Protein AF-J2N552-F1 (afdb_monomer_lite)

Radius of gyration: 18.66 Å; chains: 1; bounding box: 50×61×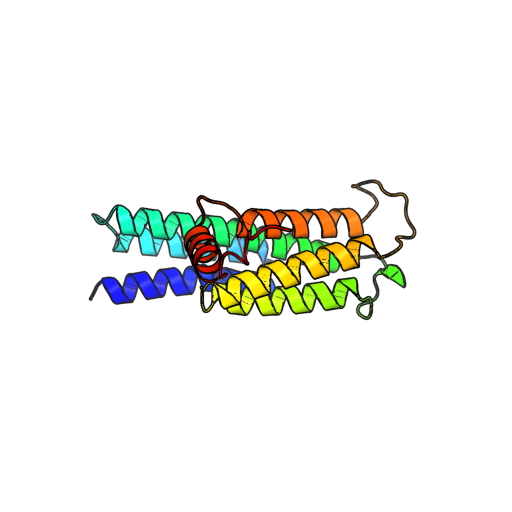50 Å

Sequence (186 aa):
TSRWLWRRLEQDLRGQVVYAISGKLKGLASSFESRTRDLLHQAYGLAAGQPQVQRDLLHWMFVVLEVGHAIIELRKEQAILPVHPAYAESQPWRQSIRAMGRSLVRLFLQPGPSNLQRALVAVDHAISRVQATDEPFAPHFDTSALRRVKSYLHFIRTSLLDPQSPLAGYIKASAITKPKGLEHAS

pLDDT: mean 90.87, std 12.4, range [39.75, 98.81]

Foldseek 3Di:
DLVVVLVVLLLVLLCLLVCLQPPDLVCSLVVSVVSNVVSLVVSPVSCVPPVVSNLQSVLSSVLSNQLSVLSSQLVVLLVPDDPDPLSDCPQPLNVLVVQLSVLSNVCSNPPALVSLVSNLVSLVSSLVSLVPGDDPDDPDPVTDSSNSNNVSSVSNNCSSCPCSHPNVVRVVVVVVPPPPPDPDDD

Structure (mmCIF, N/CA/C/O backbone):
data_AF-J2N552-F1
#
_entry.id   AF-J2N552-F1
#
loop_
_atom_site.group_PDB
_atom_site.id
_atom_site.type_symbol
_atom_site.label_atom_id
_atom_site.label_alt_id
_atom_site.label_comp_id
_atom_site.label_asym_id
_atom_site.label_entity_id
_atom_site.label_seq_id
_atom_site.pdbx_PDB_ins_code
_atom_site.Cartn_x
_atom_site.Cartn_y
_atom_site.Cartn_z
_atom_site.occupancy
_atom_site.B_iso_or_equiv
_atom_site.auth_seq_id
_atom_site.auth_comp_id
_atom_site.auth_asym_id
_atom_site.auth_atom_id
_atom_site.pdbx_PDB_model_num
ATOM 1 N N . THR A 1 1 ? -25.749 7.504 19.231 1.00 61.28 1 THR A N 1
ATOM 2 C CA . THR A 1 1 ? -25.309 8.347 18.095 1.00 61.28 1 THR A CA 1
ATOM 3 C C . THR A 1 1 ? -23.808 8.249 17.821 1.00 61.28 1 THR A C 1
ATOM 5 O O . THR A 1 1 ? -23.444 8.097 16.663 1.00 61.28 1 THR A O 1
ATOM 8 N N . SER A 1 2 ? -22.932 8.212 18.833 1.00 75.69 2 SER A N 1
ATOM 9 C CA . SER A 1 2 ? -21.460 8.188 18.670 1.00 75.69 2 SER A CA 1
ATOM 10 C C . SER A 1 2 ? -20.864 7.001 17.880 1.00 75.69 2 SER A C 1
ATOM 12 O O . SER A 1 2 ? -19.932 7.187 17.104 1.00 75.69 2 SER A O 1
ATOM 14 N N . ARG A 1 3 ? -21.438 5.791 17.989 1.00 80.00 3 ARG A N 1
ATOM 15 C CA . ARG A 1 3 ? -20.944 4.581 17.291 1.00 80.00 3 ARG A CA 1
ATOM 16 C C . ARG A 1 3 ? -20.906 4.685 15.764 1.00 80.00 3 ARG A C 1
ATOM 18 O O . ARG A 1 3 ? -20.004 4.131 15.144 1.00 80.00 3 ARG A O 1
ATOM 25 N N . TRP A 1 4 ? -21.877 5.363 15.155 1.00 86.81 4 TRP A N 1
ATOM 26 C CA . TRP A 1 4 ? -21.896 5.567 13.702 1.00 86.81 4 TRP A CA 1
ATOM 27 C C . TRP A 1 4 ? -20.789 6.533 13.263 1.00 86.81 4 TRP A C 1
ATOM 29 O O . TRP A 1 4 ? -20.096 6.269 12.285 1.00 86.81 4 TRP A O 1
ATOM 39 N N . LEU A 1 5 ? -20.574 7.599 14.037 1.00 87.06 5 LEU A N 1
ATOM 40 C CA . LEU A 1 5 ? -19.564 8.613 13.752 1.00 87.06 5 LEU A CA 1
ATOM 41 C C . LEU A 1 5 ? -18.143 8.038 13.821 1.00 87.06 5 LEU A C 1
ATOM 43 O O . LEU A 1 5 ? -17.340 8.286 12.929 1.00 87.06 5 LEU A O 1
ATOM 47 N N . TRP A 1 6 ? -17.849 7.198 14.818 1.00 85.06 6 TRP A N 1
ATOM 48 C CA . TRP A 1 6 ? -16.544 6.534 14.922 1.00 85.06 6 TRP A CA 1
ATOM 49 C C . TRP A 1 6 ? -16.271 5.603 13.740 1.00 85.06 6 TRP A C 1
ATOM 51 O O . TRP A 1 6 ? -15.193 5.649 13.154 1.00 85.06 6 TRP A O 1
ATOM 61 N N . ARG A 1 7 ? -17.273 4.810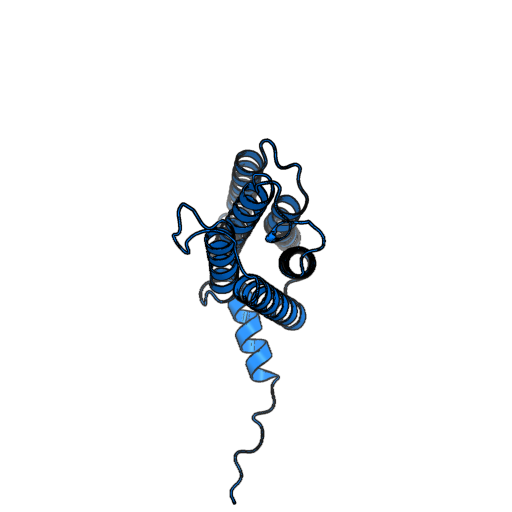 13.335 1.00 87.00 7 ARG A N 1
ATOM 62 C CA . ARG A 1 7 ? -17.171 3.953 12.142 1.00 87.00 7 ARG A CA 1
ATOM 63 C C . ARG A 1 7 ? -16.938 4.771 10.879 1.00 87.00 7 ARG A C 1
ATOM 65 O O . ARG A 1 7 ? -16.201 4.333 10.001 1.00 87.00 7 ARG A O 1
ATOM 72 N N . ARG A 1 8 ? -17.555 5.951 10.787 1.00 90.62 8 ARG A N 1
ATOM 73 C CA . ARG A 1 8 ? -17.353 6.849 9.655 1.00 90.62 8 ARG A CA 1
ATOM 74 C C . ARG A 1 8 ? -15.924 7.390 9.609 1.00 90.62 8 ARG A C 1
ATOM 76 O O . ARG A 1 8 ? -15.309 7.326 8.554 1.00 90.62 8 ARG A O 1
ATOM 83 N N . LEU A 1 9 ? -15.379 7.838 10.738 1.00 90.38 9 LEU A N 1
ATOM 84 C CA . LEU A 1 9 ? -14.002 8.341 10.812 1.00 90.38 9 LEU A CA 1
ATOM 85 C C . LEU A 1 9 ? -12.968 7.252 10.535 1.00 90.38 9 LEU A C 1
ATOM 87 O O . LEU A 1 9 ? -12.013 7.486 9.804 1.00 90.38 9 LEU A O 1
ATOM 91 N N . GLU A 1 10 ? -13.187 6.043 11.050 1.00 92.56 10 GLU A N 1
ATOM 92 C CA . GLU A 1 10 ? -12.365 4.882 10.705 1.00 92.56 10 GLU A CA 1
ATOM 93 C C . GLU A 1 10 ? -12.412 4.594 9.194 1.00 92.56 10 GLU A C 1
ATOM 95 O O . GLU A 1 10 ? -11.381 4.367 8.561 1.00 92.56 10 GLU A O 1
ATOM 100 N N . GLN A 1 11 ? -13.601 4.642 8.585 1.00 95.00 11 GLN A N 1
ATOM 101 C CA . GLN A 1 11 ? -13.757 4.472 7.142 1.00 95.00 11 GLN A CA 1
ATOM 102 C C . GLN A 1 11 ? -13.034 5.572 6.351 1.00 95.00 11 GLN A C 1
ATOM 104 O O . GLN A 1 11 ? -12.379 5.264 5.354 1.00 95.00 11 GLN A O 1
ATOM 109 N N . ASP A 1 12 ? -13.123 6.829 6.784 1.00 95.75 12 ASP A N 1
ATOM 110 C CA . ASP A 1 12 ? -12.463 7.966 6.133 1.00 95.75 12 ASP A CA 1
ATOM 111 C C . ASP A 1 12 ? -10.930 7.888 6.275 1.00 95.75 12 ASP A C 1
ATOM 113 O O . ASP A 1 12 ? -10.198 8.212 5.332 1.00 95.75 12 ASP A O 1
ATOM 117 N N . LEU A 1 13 ? -10.442 7.371 7.409 1.00 95.62 13 LEU A N 1
ATOM 118 C CA . LEU A 1 13 ? -9.031 7.069 7.656 1.00 95.62 13 LEU A CA 1
ATOM 119 C C . LEU A 1 13 ? -8.531 5.977 6.707 1.00 95.62 13 LEU A C 1
ATOM 121 O O . LEU A 1 13 ? -7.564 6.185 5.977 1.00 95.62 13 LEU A O 1
ATOM 125 N N . ARG A 1 14 ? -9.238 4.845 6.617 1.00 97.31 14 ARG A N 1
ATOM 126 C CA . ARG A 1 14 ? -8.910 3.786 5.646 1.00 97.31 14 ARG A CA 1
ATOM 127 C C . ARG A 1 14 ? -8.990 4.277 4.198 1.00 97.31 14 ARG A C 1
ATOM 129 O O . ARG A 1 14 ? -8.189 3.869 3.356 1.00 97.31 14 ARG A O 1
ATOM 136 N N . GLY A 1 15 ? -9.913 5.195 3.913 1.00 97.94 15 GLY A N 1
ATOM 137 C CA . GLY A 1 15 ? -10.044 5.871 2.624 1.00 97.94 15 GLY A CA 1
ATOM 138 C C . GLY A 1 15 ? -8.782 6.622 2.183 1.00 97.94 15 GLY A C 1
ATOM 139 O O . GLY A 1 15 ? -8.571 6.783 0.979 1.00 97.94 15 GLY A O 1
ATOM 140 N N . GLN A 1 16 ? -7.890 7.007 3.104 1.00 98.38 16 GLN A N 1
ATOM 141 C CA . GLN A 1 16 ? -6.625 7.657 2.743 1.00 98.38 16 GLN A CA 1
ATOM 142 C C . GLN A 1 16 ? -5.689 6.736 1.946 1.00 98.38 16 GLN A C 1
ATOM 144 O O . GLN A 1 16 ? -4.938 7.226 1.105 1.00 98.38 16 GLN A O 1
ATOM 149 N N . VAL A 1 17 ? -5.776 5.409 2.097 1.00 98.56 17 VAL A N 1
ATOM 150 C CA . VAL A 1 17 ? -5.009 4.478 1.245 1.00 98.56 17 VAL A CA 1
ATOM 151 C C . VAL A 1 17 ? -5.489 4.538 -0.205 1.00 98.56 17 VAL A C 1
ATOM 153 O O . VAL A 1 17 ? -4.683 4.492 -1.132 1.00 98.56 17 VAL A O 1
ATOM 156 N N . VAL A 1 18 ? -6.793 4.721 -0.430 1.00 98.25 18 VAL A N 1
ATOM 157 C CA . VAL A 1 18 ? -7.329 4.941 -1.783 1.00 98.25 18 VAL A CA 1
ATOM 158 C C . VAL A 1 18 ? -6.757 6.232 -2.366 1.00 98.25 18 VAL A C 1
ATOM 160 O O . VAL A 1 18 ? -6.295 6.236 -3.506 1.00 98.25 18 VAL A O 1
ATOM 163 N N . TYR A 1 19 ? -6.695 7.298 -1.563 1.00 98.38 19 TYR A N 1
ATOM 164 C CA . TYR A 1 19 ? -6.068 8.558 -1.963 1.00 98.38 19 TYR A CA 1
ATOM 165 C C . TYR A 1 19 ? -4.573 8.397 -2.292 1.00 98.38 19 TYR A C 1
ATOM 167 O O . TYR A 1 19 ? -4.126 8.898 -3.325 1.00 98.38 19 TYR A O 1
ATOM 175 N N . ALA A 1 20 ? -3.814 7.636 -1.500 1.00 98.56 20 ALA A N 1
ATOM 176 C CA . ALA A 1 20 ? -2.413 7.314 -1.785 1.00 98.56 20 ALA A CA 1
ATOM 177 C C . ALA A 1 20 ? -2.238 6.558 -3.119 1.00 98.56 20 ALA A C 1
ATOM 179 O O . ALA A 1 20 ? -1.269 6.789 -3.847 1.00 98.56 20 ALA A O 1
ATOM 180 N N . ILE A 1 21 ? -3.194 5.699 -3.487 1.00 98.44 21 ILE A N 1
ATOM 181 C CA . ILE A 1 21 ? -3.167 4.911 -4.730 1.00 98.44 21 ILE A CA 1
ATOM 182 C C . ILE A 1 21 ? -3.542 5.752 -5.957 1.00 98.44 21 ILE A C 1
ATOM 184 O O . ILE A 1 21 ? -2.883 5.636 -6.992 1.00 98.44 21 ILE A O 1
ATOM 188 N N . SER A 1 22 ? -4.584 6.585 -5.874 1.00 96.94 22 SER A N 1
ATOM 189 C CA . SER A 1 22 ? -5.181 7.245 -7.048 1.00 96.94 22 SER A CA 1
ATOM 190 C C . SER A 1 22 ? -4.948 8.755 -7.134 1.00 96.94 22 SER A C 1
ATOM 192 O O . SER A 1 22 ? -5.199 9.351 -8.181 1.00 96.94 22 SER A O 1
ATOM 194 N N . GLY A 1 23 ? -4.487 9.401 -6.061 1.00 96.75 23 GLY A N 1
ATOM 195 C CA . GLY A 1 23 ? -4.277 10.848 -6.010 1.00 96.75 23 GLY A CA 1
ATOM 196 C C . GLY A 1 23 ? -3.190 11.330 -6.975 1.00 96.75 23 GLY A C 1
ATOM 197 O O . GLY A 1 23 ? -2.285 10.575 -7.339 1.00 96.75 23 GLY A O 1
ATOM 198 N N . LYS A 1 24 ? -3.253 12.604 -7.384 1.00 96.88 24 LYS A N 1
ATOM 199 C CA . LYS A 1 24 ? -2.199 13.243 -8.193 1.00 96.88 24 LYS A CA 1
ATOM 200 C C . LYS A 1 24 ? -0.878 13.227 -7.421 1.00 96.88 24 LYS A C 1
ATOM 202 O O . LYS A 1 24 ? -0.875 13.571 -6.250 1.00 96.88 24 LYS A O 1
ATOM 207 N N . LEU A 1 25 ? 0.227 12.861 -8.077 1.00 96.81 25 LEU A N 1
ATOM 208 C CA . LEU A 1 25 ? 1.513 12.628 -7.403 1.00 96.81 25 LEU A CA 1
ATOM 209 C C . LEU A 1 25 ? 2.144 13.908 -6.819 1.00 96.81 25 LEU A C 1
ATOM 211 O O . LEU A 1 25 ? 2.744 13.872 -5.746 1.00 96.81 25 LEU A O 1
ATOM 215 N N . LYS A 1 26 ? 1.985 15.054 -7.498 1.00 96.75 26 LYS A N 1
ATOM 216 C CA . LYS A 1 26 ? 2.495 16.350 -7.024 1.00 96.75 26 LYS A CA 1
ATOM 217 C C . LYS A 1 26 ? 1.807 16.740 -5.712 1.00 96.75 26 LYS A C 1
ATOM 219 O O . LYS A 1 26 ? 0.595 16.924 -5.690 1.00 96.75 26 LYS A O 1
ATOM 224 N N . GLY A 1 27 ? 2.592 16.886 -4.642 1.00 96.56 27 GLY A N 1
ATOM 225 C CA . GLY A 1 27 ? 2.090 17.235 -3.306 1.00 96.56 27 GLY A CA 1
ATOM 226 C C . GLY A 1 27 ? 1.329 16.110 -2.595 1.00 96.56 27 GLY A C 1
ATOM 227 O O . GLY A 1 27 ? 0.681 16.366 -1.581 1.00 96.56 27 GLY A O 1
ATOM 228 N N . LEU A 1 28 ? 1.385 14.875 -3.110 1.00 97.56 28 LEU A N 1
ATOM 229 C CA . LEU A 1 28 ? 0.611 13.757 -2.571 1.00 97.56 28 LEU A CA 1
ATOM 230 C C . LEU A 1 28 ? 1.018 13.391 -1.144 1.00 97.56 28 LEU A C 1
ATOM 232 O O . LEU A 1 28 ? 0.145 13.227 -0.304 1.00 97.56 28 LEU A O 1
ATOM 236 N N . ALA A 1 29 ? 2.326 13.282 -0.884 1.00 96.62 29 ALA A N 1
ATOM 237 C CA . ALA A 1 29 ? 2.861 12.874 0.416 1.00 96.62 29 ALA A CA 1
ATOM 238 C C . ALA A 1 29 ? 2.415 13.823 1.538 1.00 96.62 29 ALA A C 1
ATOM 240 O O . ALA A 1 29 ? 1.741 13.403 2.472 1.00 96.62 29 ALA A O 1
ATOM 241 N N . SER A 1 30 ? 2.671 15.125 1.377 1.00 97.12 30 SER A N 1
ATOM 242 C CA . SER A 1 30 ? 2.274 16.136 2.361 1.00 97.12 30 SER A CA 1
ATOM 243 C C . SER A 1 30 ? 0.757 16.217 2.545 1.00 97.12 30 SER A C 1
ATOM 245 O O . SER A 1 30 ? 0.273 16.354 3.667 1.00 97.12 30 SER A O 1
ATOM 247 N N . SER A 1 31 ? -0.015 16.097 1.460 1.00 97.56 31 SER A N 1
ATOM 248 C CA . SER A 1 31 ? -1.480 16.090 1.538 1.00 97.56 31 SER A CA 1
ATOM 249 C C . SER A 1 31 ? -2.010 14.855 2.264 1.00 97.56 31 SER A C 1
ATOM 251 O O . SER A 1 31 ? -2.949 14.966 3.048 1.00 97.56 31 SER A O 1
ATOM 253 N N . PHE A 1 32 ? -1.427 13.685 2.004 1.00 98.31 32 PHE A N 1
ATOM 254 C CA . PHE A 1 32 ? -1.791 12.424 2.644 1.00 98.31 32 PHE A CA 1
ATOM 255 C C . PHE A 1 32 ? -1.511 12.466 4.150 1.00 98.31 32 PHE A C 1
ATOM 257 O O . PHE A 1 32 ? -2.402 12.152 4.942 1.00 98.31 32 PHE A O 1
ATOM 264 N N . GLU A 1 33 ? -0.323 12.920 4.552 1.00 96.75 33 GLU A N 1
ATOM 265 C CA . GLU A 1 33 ? 0.052 13.052 5.962 1.00 96.75 33 GLU A CA 1
ATOM 266 C C . GLU A 1 33 ? -0.865 14.020 6.710 1.00 96.75 33 GLU A C 1
ATOM 268 O O . GLU A 1 33 ? -1.409 13.669 7.758 1.00 96.75 33 GLU A O 1
ATOM 273 N N . SER A 1 34 ? -1.081 15.223 6.166 1.00 97.06 34 SER A N 1
ATOM 274 C CA . SER A 1 34 ? -1.939 16.223 6.809 1.00 97.06 34 SER A CA 1
ATOM 275 C C . SER A 1 34 ? -3.379 15.737 6.935 1.00 97.06 34 SER A C 1
ATOM 277 O O . SER A 1 34 ? -3.926 15.761 8.032 1.00 97.06 34 SER A O 1
ATOM 279 N N . ARG A 1 35 ? -3.966 15.185 5.864 1.00 96.00 35 ARG A N 1
ATOM 280 C CA . ARG A 1 35 ? -5.334 14.639 5.907 1.00 96.00 35 ARG A CA 1
ATOM 281 C C . ARG A 1 35 ? -5.478 13.517 6.932 1.00 96.00 35 ARG A C 1
ATOM 283 O O . ARG A 1 35 ? -6.466 13.482 7.659 1.00 96.00 35 ARG A O 1
ATOM 290 N N . THR A 1 36 ? -4.504 12.611 6.998 1.00 96.12 36 THR A N 1
ATOM 291 C CA . THR A 1 36 ? -4.527 11.493 7.953 1.00 96.12 36 THR A CA 1
ATOM 292 C C . THR A 1 36 ? -4.424 12.002 9.394 1.00 96.12 36 THR A C 1
ATOM 294 O O . THR A 1 36 ? -5.190 11.568 10.255 1.00 96.12 36 THR A O 1
ATOM 297 N N . ARG A 1 37 ? -3.542 12.975 9.652 1.00 95.00 37 ARG A N 1
ATOM 298 C CA . ARG A 1 37 ? -3.374 13.601 10.973 1.00 95.00 37 ARG A CA 1
ATOM 299 C C . ARG A 1 37 ? -4.625 14.358 11.417 1.00 95.00 37 ARG A C 1
ATOM 301 O O . ARG A 1 37 ? -5.051 14.217 12.560 1.00 95.00 37 ARG A O 1
ATOM 308 N N . ASP A 1 38 ? -5.239 15.112 10.511 1.00 94.62 38 ASP A N 1
ATOM 309 C CA . ASP A 1 38 ? -6.458 15.873 10.793 1.00 94.62 38 ASP A CA 1
ATOM 310 C C . ASP A 1 38 ? -7.637 14.944 11.115 1.00 94.62 38 ASP A C 1
ATOM 312 O O . ASP A 1 38 ? -8.401 15.218 12.044 1.00 94.62 38 ASP A O 1
ATOM 316 N N . LEU A 1 39 ? -7.763 13.819 10.400 1.00 93.44 39 LEU A N 1
ATOM 317 C CA . LEU A 1 39 ? -8.764 12.788 10.693 1.00 93.44 39 LEU A CA 1
ATOM 318 C C . LEU A 1 39 ? -8.536 12.147 12.065 1.00 93.44 39 LEU A C 1
ATOM 320 O O . LEU A 1 39 ? -9.501 11.952 12.807 1.00 93.44 39 LEU A O 1
ATOM 324 N N . LEU A 1 40 ? -7.281 11.856 12.428 1.00 90.62 40 LEU A N 1
ATOM 325 C CA . LEU A 1 40 ? -6.964 11.331 13.755 1.00 90.62 40 LEU A CA 1
ATOM 326 C C . LEU A 1 40 ? -7.354 12.328 14.846 1.00 90.62 40 LEU A C 1
ATOM 328 O O . LEU A 1 40 ? -8.046 11.941 15.785 1.00 90.62 40 LEU A O 1
ATOM 332 N N . HIS A 1 41 ? -6.951 13.596 14.725 1.00 90.62 41 HIS A N 1
ATOM 333 C CA . HIS A 1 41 ? -7.271 14.624 15.718 1.00 90.62 41 HIS A CA 1
ATOM 334 C C . HIS A 1 41 ? -8.785 14.772 15.922 1.00 90.62 41 HIS A C 1
ATOM 336 O O . HIS A 1 41 ? -9.253 14.808 17.062 1.00 90.62 41 HIS A O 1
ATOM 342 N N . GLN A 1 42 ? -9.562 14.777 14.834 1.00 87.81 42 GLN A N 1
ATOM 343 C CA . GLN A 1 42 ? -11.026 14.804 14.901 1.00 87.81 42 GLN A CA 1
ATOM 344 C C . GLN A 1 42 ? -11.584 13.567 15.616 1.00 87.81 42 GLN A C 1
ATOM 346 O O . GLN A 1 42 ? -12.420 13.686 16.514 1.00 87.81 42 GLN A O 1
ATOM 351 N N . ALA A 1 43 ? -11.099 12.377 15.259 1.00 84.38 43 ALA A N 1
ATOM 352 C CA . ALA A 1 43 ? -11.558 11.129 15.857 1.00 84.38 43 ALA A CA 1
ATOM 353 C C . ALA A 1 43 ? -11.192 11.013 17.342 1.00 84.38 43 ALA A C 1
ATOM 355 O O . ALA A 1 43 ? -11.996 10.519 18.132 1.00 84.38 43 ALA A O 1
ATOM 356 N N . TYR A 1 44 ? -10.036 11.541 17.737 1.00 84.19 44 TYR A N 1
ATOM 357 C CA . TYR A 1 44 ? -9.577 11.584 19.122 1.00 84.19 44 TYR A CA 1
ATOM 358 C C . TYR A 1 44 ? -10.448 12.466 20.009 1.00 84.19 44 TYR A C 1
ATOM 360 O O . TYR A 1 44 ? -10.854 12.020 21.085 1.00 84.19 44 TYR A O 1
ATOM 368 N N . GLY A 1 45 ? -10.785 13.674 19.545 1.00 85.50 45 GLY A N 1
ATOM 369 C CA . GLY A 1 45 ? -11.693 14.567 20.267 1.00 85.50 45 GLY A CA 1
ATOM 370 C C . GLY A 1 45 ? -13.082 13.951 20.459 1.00 85.50 45 GLY A C 1
ATOM 371 O O . GLY A 1 45 ? -13.667 14.045 21.535 1.00 85.50 45 GLY A O 1
ATOM 372 N N . LEU A 1 46 ? -13.584 13.240 19.445 1.00 82.44 46 LEU A N 1
ATOM 373 C CA . LEU A 1 46 ? -14.905 12.595 19.467 1.00 82.44 46 LEU A CA 1
ATOM 374 C C . LEU A 1 46 ? -14.950 11.261 20.231 1.00 82.44 46 LEU A C 1
ATOM 376 O O . LEU A 1 46 ? -16.035 10.771 20.553 1.00 82.44 46 LEU A O 1
ATOM 380 N N . ALA A 1 47 ? -13.796 10.651 20.492 1.00 84.06 47 ALA A N 1
ATOM 381 C CA . ALA A 1 47 ? -13.654 9.422 21.270 1.00 84.06 47 ALA A CA 1
ATOM 382 C C . ALA A 1 47 ? -13.153 9.687 22.703 1.00 84.06 47 ALA A C 1
ATOM 384 O O . ALA A 1 47 ? -12.713 8.756 23.380 1.00 84.06 47 ALA A O 1
ATOM 385 N N . ALA A 1 48 ? -13.210 10.936 23.181 1.00 82.88 48 ALA A N 1
ATOM 386 C CA . ALA A 1 48 ? -12.826 11.285 24.545 1.00 82.88 48 ALA A CA 1
ATOM 387 C C . ALA A 1 48 ? -13.582 10.424 25.576 1.00 82.88 48 ALA A C 1
ATOM 389 O O . ALA A 1 48 ? -14.800 10.255 25.501 1.00 82.88 48 ALA A O 1
ATOM 390 N N . GLY A 1 49 ? -12.842 9.835 26.519 1.00 83.69 49 GLY A N 1
ATOM 391 C CA . GLY A 1 49 ? -13.397 8.909 27.512 1.00 83.69 49 GLY A CA 1
ATOM 392 C C . GLY A 1 49 ? -13.697 7.497 26.988 1.00 83.69 49 GLY A C 1
ATOM 393 O O . GLY A 1 49 ? -14.281 6.703 27.718 1.00 83.69 49 GLY A O 1
ATOM 394 N N . GLN A 1 50 ? -13.289 7.154 25.757 1.00 89.19 50 GLN A N 1
ATOM 395 C CA . GLN A 1 50 ? -13.432 5.814 25.166 1.00 89.19 50 GLN A CA 1
ATOM 396 C C . GLN A 1 50 ? -12.061 5.234 24.761 1.00 89.19 50 GLN A C 1
ATOM 398 O O . GLN A 1 50 ? -11.740 5.178 23.568 1.00 89.19 50 GLN A O 1
ATOM 403 N N . PRO A 1 51 ? -11.244 4.752 25.721 1.00 89.38 51 PRO A N 1
ATOM 404 C CA . PRO A 1 51 ? -9.864 4.332 25.457 1.00 89.38 51 PRO A CA 1
ATOM 405 C C . PRO A 1 51 ? -9.740 3.230 24.402 1.00 89.38 51 PRO A C 1
ATOM 407 O O . PRO A 1 51 ? -8.790 3.212 23.625 1.00 89.38 51 PRO A O 1
ATOM 410 N N . GLN A 1 52 ? -10.709 2.311 24.336 1.00 89.69 52 GLN A N 1
ATOM 411 C CA . GLN A 1 52 ? -10.686 1.243 23.337 1.00 89.69 52 GLN A CA 1
ATOM 412 C C . GLN A 1 52 ? -10.842 1.786 21.913 1.00 89.69 52 GLN A C 1
ATOM 414 O O . GLN A 1 52 ? -10.073 1.417 21.034 1.00 89.69 52 GLN A O 1
ATOM 419 N N . VAL A 1 53 ? -11.780 2.712 21.707 1.00 88.81 53 VAL A N 1
ATOM 420 C CA . VAL A 1 53 ? -12.019 3.332 20.396 1.00 88.81 53 VAL A CA 1
ATOM 421 C C . VAL A 1 53 ? -10.795 4.137 19.956 1.00 88.81 53 VAL A C 1
ATOM 423 O O . VAL A 1 53 ? -10.385 4.054 18.803 1.00 88.81 53 VAL A O 1
ATOM 426 N N . GLN A 1 54 ? -10.167 4.871 20.878 1.00 90.50 54 GLN A N 1
ATOM 427 C CA . GLN A 1 54 ? -8.937 5.622 20.606 1.00 90.50 54 GLN A CA 1
ATOM 428 C C . GLN A 1 54 ? -7.766 4.714 20.201 1.00 90.50 54 GLN A C 1
ATOM 430 O O . GLN A 1 54 ? -7.020 5.055 19.278 1.00 90.50 54 GLN A O 1
ATOM 435 N N . ARG A 1 55 ? -7.621 3.549 20.850 1.00 91.69 55 ARG A N 1
ATOM 436 C CA . ARG A 1 55 ? -6.623 2.534 20.475 1.00 91.69 55 ARG A CA 1
ATOM 437 C C . ARG A 1 55 ? -6.893 1.958 19.090 1.00 91.69 55 ARG A C 1
ATOM 439 O O . ARG A 1 55 ? -5.983 1.915 18.270 1.00 91.69 55 ARG A O 1
ATOM 446 N N . ASP A 1 56 ? -8.133 1.573 18.803 1.00 91.38 56 ASP A N 1
ATOM 447 C CA . ASP A 1 56 ? -8.496 0.992 17.506 1.00 91.38 56 ASP A CA 1
ATOM 448 C C . ASP A 1 56 ? -8.258 1.987 16.354 1.00 91.38 56 ASP A C 1
ATOM 450 O O . ASP A 1 56 ? -7.723 1.617 15.308 1.00 91.38 56 ASP A O 1
ATOM 454 N N . LEU A 1 57 ? -8.570 3.271 16.566 1.00 91.88 57 LEU A N 1
ATOM 455 C CA . LEU A 1 57 ? -8.283 4.345 15.609 1.00 91.88 57 LEU A CA 1
ATOM 456 C C . LEU A 1 57 ? -6.777 4.553 15.383 1.00 91.88 57 LEU A C 1
ATOM 458 O O . LEU A 1 57 ? -6.371 4.763 14.240 1.00 91.88 57 LEU A O 1
ATOM 462 N N . LEU A 1 58 ? -5.940 4.469 16.428 1.00 93.75 58 LEU A N 1
ATOM 463 C CA . LEU A 1 58 ? -4.479 4.532 16.267 1.00 93.75 58 LEU A CA 1
ATOM 464 C C . LEU A 1 58 ? -3.947 3.361 15.457 1.00 93.75 58 LEU A C 1
ATOM 466 O O . LEU A 1 58 ? -3.161 3.572 14.540 1.00 93.75 58 LEU A O 1
ATOM 470 N N . HIS A 1 59 ? -4.377 2.140 15.771 1.00 95.38 59 HIS A N 1
ATOM 471 C CA . HIS A 1 59 ? -3.935 0.958 15.038 1.00 95.38 59 HIS A CA 1
ATOM 472 C C . HIS A 1 59 ? -4.317 1.053 13.554 1.00 95.38 59 HIS A C 1
ATOM 474 O O . HIS A 1 59 ? -3.502 0.742 12.685 1.00 95.38 59 HIS A O 1
ATOM 480 N N . TRP A 1 60 ? -5.518 1.559 13.244 1.00 95.94 60 TRP A N 1
ATOM 481 C CA . TRP A 1 60 ? -5.894 1.865 11.863 1.00 95.94 60 TRP A CA 1
ATOM 482 C C . TRP A 1 60 ? -5.031 2.961 11.242 1.00 95.94 60 TRP A C 1
ATOM 484 O O . TRP A 1 60 ? -4.657 2.846 10.077 1.00 95.94 60 TRP A O 1
ATOM 494 N N . MET A 1 61 ? -4.691 4.007 11.991 1.00 96.19 61 MET A N 1
ATOM 495 C CA . MET A 1 61 ? -3.842 5.081 11.483 1.00 96.19 61 MET A CA 1
ATOM 496 C C . MET A 1 61 ? -2.450 4.566 11.122 1.00 96.19 61 MET A C 1
ATOM 498 O O . MET A 1 61 ? -1.961 4.899 10.046 1.00 96.19 61 MET A O 1
ATOM 502 N N . PHE A 1 62 ? -1.827 3.754 11.978 1.00 96.69 62 PHE A N 1
ATOM 503 C CA . PHE A 1 62 ? -0.491 3.220 11.719 1.00 96.69 62 PHE A CA 1
ATOM 504 C C . PHE A 1 62 ? -0.456 2.413 10.425 1.00 96.69 62 PHE A C 1
ATOM 506 O O . PHE A 1 62 ? 0.305 2.756 9.524 1.00 96.69 62 PHE A O 1
ATOM 513 N N . VAL A 1 63 ? -1.354 1.436 10.261 1.00 98.00 63 VAL A N 1
ATOM 514 C CA . VAL A 1 63 ? -1.378 0.627 9.032 1.00 98.00 63 VAL A CA 1
ATOM 515 C C . VAL A 1 63 ? -1.718 1.464 7.790 1.00 98.00 63 VAL A C 1
ATOM 517 O O . VAL A 1 63 ? -1.186 1.209 6.710 1.00 98.00 63 VAL A O 1
ATOM 520 N N . VAL A 1 64 ? -2.568 2.492 7.917 1.00 98.38 64 VAL A N 1
ATOM 521 C CA . VAL A 1 64 ? -2.862 3.430 6.821 1.00 98.38 64 VAL A CA 1
ATOM 522 C C . VAL A 1 64 ? -1.621 4.230 6.436 1.00 98.38 64 VAL A C 1
ATOM 524 O O . VAL A 1 64 ? -1.331 4.325 5.244 1.00 98.38 64 VAL A O 1
ATOM 527 N N . LEU A 1 65 ? -0.889 4.783 7.407 1.00 98.25 65 LEU A N 1
ATOM 528 C CA . LEU A 1 65 ? 0.330 5.559 7.173 1.00 98.25 65 LEU A CA 1
ATOM 529 C C . LEU A 1 65 ? 1.430 4.695 6.561 1.00 98.25 65 LEU A C 1
ATOM 531 O O . LEU A 1 65 ? 2.005 5.076 5.547 1.00 98.25 65 LEU A O 1
ATOM 535 N N . GLU A 1 66 ? 1.691 3.523 7.129 1.00 98.44 66 GLU A N 1
ATOM 536 C CA . GLU A 1 66 ? 2.709 2.600 6.632 1.00 98.44 66 GLU A CA 1
ATOM 537 C C . GLU A 1 66 ? 2.443 2.188 5.179 1.00 98.44 66 GLU A C 1
ATOM 539 O O . GLU A 1 66 ? 3.282 2.387 4.294 1.00 98.44 66 GLU A O 1
ATOM 544 N N . VAL A 1 67 ? 1.244 1.669 4.902 1.00 98.75 67 VAL A N 1
ATOM 545 C CA . VAL A 1 67 ? 0.874 1.229 3.552 1.00 98.75 67 VAL A CA 1
ATOM 546 C C . VAL A 1 67 ? 0.794 2.423 2.598 1.00 98.75 67 VAL A C 1
ATOM 548 O O . VAL A 1 67 ? 1.273 2.341 1.467 1.00 98.75 67 VAL A O 1
ATOM 551 N N . GLY A 1 68 ? 0.224 3.546 3.038 1.00 98.62 68 GLY A N 1
ATOM 552 C CA . GLY A 1 68 ? 0.091 4.761 2.239 1.00 98.62 68 GLY A CA 1
ATOM 553 C C . GLY A 1 68 ? 1.438 5.350 1.827 1.00 98.62 68 GLY A C 1
ATOM 554 O O . GLY A 1 68 ? 1.640 5.615 0.641 1.00 98.62 68 GLY A O 1
ATOM 555 N N . HIS A 1 69 ? 2.388 5.483 2.755 1.00 98.56 69 HIS A N 1
ATOM 556 C CA . HIS A 1 69 ? 3.736 5.964 2.450 1.00 98.56 69 HIS A CA 1
ATOM 557 C C . HIS A 1 69 ? 4.461 5.034 1.482 1.00 98.56 69 HIS A C 1
ATOM 559 O O . HIS A 1 69 ? 4.977 5.501 0.469 1.00 98.56 69 HIS A O 1
ATOM 565 N N . ALA A 1 70 ? 4.432 3.721 1.717 1.00 98.69 70 ALA A N 1
ATOM 566 C CA . ALA A 1 70 ? 5.088 2.774 0.821 1.00 98.69 70 ALA A CA 1
ATOM 567 C C . ALA A 1 70 ? 4.505 2.807 -0.600 1.00 98.69 70 ALA A C 1
ATOM 569 O O . ALA A 1 70 ? 5.249 2.718 -1.574 1.00 98.69 70 ALA A O 1
ATOM 570 N N . ILE A 1 71 ? 3.189 2.999 -0.743 1.00 98.75 71 ILE A N 1
ATOM 571 C CA . ILE A 1 71 ? 2.546 3.193 -2.051 1.00 98.75 71 ILE A CA 1
ATOM 572 C C . ILE A 1 71 ? 2.994 4.505 -2.696 1.00 98.75 71 ILE A C 1
ATOM 574 O O . ILE A 1 71 ? 3.275 4.525 -3.894 1.00 98.75 71 ILE A O 1
ATOM 578 N N . ILE A 1 72 ? 3.042 5.603 -1.942 1.00 98.75 72 ILE A N 1
ATOM 579 C CA . ILE A 1 72 ? 3.445 6.911 -2.471 1.00 98.75 72 ILE A CA 1
ATOM 580 C C . ILE A 1 72 ? 4.893 6.864 -2.956 1.00 98.75 72 ILE A C 1
ATOM 582 O O . ILE A 1 72 ? 5.158 7.290 -4.081 1.00 98.75 72 ILE A O 1
ATOM 586 N N . GLU A 1 73 ? 5.804 6.293 -2.172 1.00 98.31 73 GLU A N 1
ATOM 587 C CA . GLU A 1 73 ? 7.203 6.127 -2.568 1.00 98.31 73 GLU A CA 1
ATOM 588 C C . GLU A 1 73 ? 7.347 5.178 -3.763 1.00 98.31 73 GLU A C 1
ATOM 590 O O . GLU A 1 73 ? 8.015 5.512 -4.739 1.00 98.31 73 GLU A O 1
ATOM 595 N N . LEU A 1 74 ? 6.601 4.069 -3.789 1.00 98.44 74 LEU A N 1
ATOM 596 C CA . LEU A 1 74 ? 6.542 3.178 -4.951 1.00 98.44 74 LEU A CA 1
ATOM 597 C C . LEU A 1 74 ? 6.052 3.893 -6.224 1.00 98.44 74 LEU A C 1
ATOM 599 O O . LEU A 1 74 ? 6.483 3.577 -7.336 1.00 98.44 74 LEU A O 1
ATOM 603 N N . ARG A 1 75 ? 5.114 4.834 -6.097 1.00 98.31 75 ARG A N 1
ATOM 604 C CA . ARG A 1 75 ? 4.611 5.628 -7.227 1.00 98.31 75 ARG A CA 1
ATOM 605 C C . ARG A 1 75 ? 5.609 6.696 -7.666 1.00 98.31 75 ARG A C 1
ATOM 607 O O . ARG A 1 75 ? 5.732 6.915 -8.868 1.00 98.31 75 ARG A O 1
ATOM 614 N N . LYS A 1 76 ? 6.311 7.337 -6.727 1.00 97.75 76 LYS A N 1
ATOM 615 C CA . LYS A 1 76 ? 7.399 8.282 -7.024 1.00 97.75 76 LYS A CA 1
ATOM 616 C C . LYS A 1 76 ? 8.529 7.589 -7.768 1.00 97.75 76 LYS A C 1
ATOM 618 O O . LYS A 1 76 ? 8.919 8.069 -8.826 1.00 97.75 76 LYS A O 1
ATOM 623 N N . GLU A 1 77 ? 8.954 6.428 -7.279 1.00 96.31 77 GLU A N 1
ATOM 624 C CA . GLU A 1 77 ? 9.972 5.602 -7.925 1.00 96.31 77 GLU A CA 1
ATOM 625 C C . GLU A 1 77 ? 9.570 5.282 -9.369 1.00 96.31 77 GLU A C 1
ATOM 627 O O . GLU A 1 77 ? 10.322 5.518 -10.306 1.00 96.31 77 GLU A O 1
ATOM 632 N N . GLN A 1 78 ? 8.322 4.854 -9.571 1.00 96.56 78 GLN A N 1
ATOM 633 C CA . GLN A 1 78 ? 7.787 4.541 -10.895 1.00 96.56 78 GLN A CA 1
ATOM 634 C C . GLN A 1 78 ? 7.703 5.724 -11.867 1.00 96.56 78 GLN A C 1
ATOM 636 O O . GLN A 1 78 ? 7.653 5.489 -13.079 1.00 96.56 78 GLN A O 1
ATOM 641 N N . ALA A 1 79 ? 7.617 6.952 -11.353 1.00 96.56 79 ALA A N 1
ATOM 642 C CA . ALA A 1 79 ? 7.467 8.171 -12.142 1.00 96.56 79 ALA A CA 1
ATOM 643 C C . ALA A 1 79 ? 8.803 8.715 -12.665 1.00 96.56 79 ALA A C 1
ATOM 645 O O . ALA A 1 79 ? 8.799 9.482 -13.623 1.00 96.56 79 ALA A O 1
ATOM 646 N N . ILE A 1 80 ? 9.922 8.318 -12.055 1.00 94.62 80 ILE A N 1
ATOM 647 C CA . ILE A 1 80 ? 11.272 8.766 -12.425 1.00 94.62 80 ILE A CA 1
ATOM 648 C C . ILE A 1 80 ? 12.083 7.684 -13.149 1.00 94.62 80 ILE A C 1
ATOM 650 O O . ILE A 1 80 ? 13.285 7.842 -13.343 1.00 94.62 80 ILE A O 1
ATOM 654 N N . LEU A 1 81 ? 11.444 6.570 -13.528 1.00 93.50 81 LEU A N 1
ATOM 655 C CA . LEU A 1 81 ? 12.134 5.470 -14.197 1.00 93.50 81 LEU A CA 1
ATOM 656 C C . LEU A 1 81 ? 12.723 5.922 -15.538 1.00 93.50 81 LEU A C 1
ATOM 658 O O . LEU A 1 81 ? 12.059 6.650 -16.282 1.00 93.50 81 LEU A O 1
ATOM 662 N N . PRO A 1 82 ? 13.940 5.466 -15.877 1.00 90.75 82 PRO A N 1
ATOM 663 C CA . PRO A 1 82 ? 14.558 5.813 -17.143 1.00 90.75 82 PRO A CA 1
ATOM 664 C C . PRO A 1 82 ? 13.805 5.166 -18.309 1.00 90.75 82 PRO A C 1
ATOM 666 O O . PRO A 1 82 ? 13.118 4.148 -18.167 1.00 90.75 82 PRO A O 1
ATOM 669 N N . VAL A 1 83 ? 13.970 5.744 -19.497 1.00 91.25 83 VAL A N 1
ATOM 670 C CA . VAL A 1 83 ? 13.401 5.199 -20.732 1.00 91.25 83 VAL A CA 1
ATOM 671 C C . VAL A 1 83 ? 14.189 3.949 -21.128 1.00 91.25 83 VAL A C 1
ATOM 673 O O . VAL A 1 83 ? 15.266 4.037 -21.708 1.00 91.25 83 VAL A O 1
ATOM 676 N N . HIS A 1 84 ? 13.662 2.773 -20.785 1.00 91.38 84 HIS A N 1
ATOM 677 C CA . HIS A 1 84 ? 14.247 1.477 -21.131 1.00 91.38 84 HIS A CA 1
ATOM 678 C C . HIS A 1 84 ? 13.149 0.398 -21.225 1.00 91.38 84 HIS A C 1
ATOM 680 O O . HIS A 1 84 ? 12.207 0.431 -20.424 1.00 91.38 84 HIS A O 1
ATOM 686 N N . PRO A 1 85 ? 13.251 -0.595 -22.135 1.00 91.75 85 PRO A N 1
ATOM 687 C CA . PRO A 1 85 ? 12.241 -1.648 -22.290 1.00 91.75 85 PRO A CA 1
ATOM 688 C C . PRO A 1 85 ? 11.890 -2.391 -20.993 1.00 91.75 85 PRO A C 1
ATOM 690 O O . PRO A 1 85 ? 10.717 -2.683 -20.764 1.00 91.75 85 PRO A O 1
ATOM 693 N N . ALA A 1 86 ? 12.867 -2.621 -20.107 1.00 91.38 86 ALA A N 1
ATOM 694 C CA . ALA A 1 86 ? 12.664 -3.260 -18.795 1.00 91.38 86 ALA A CA 1
ATOM 695 C C . ALA A 1 86 ? 11.725 -2.480 -17.844 1.00 91.38 86 ALA A C 1
ATOM 697 O O . ALA A 1 86 ? 11.181 -3.053 -16.898 1.00 91.38 86 ALA A O 1
ATOM 698 N N . TYR A 1 87 ? 11.484 -1.189 -18.105 1.00 94.44 87 TYR A N 1
ATOM 699 C CA . TYR A 1 87 ? 10.616 -0.327 -17.291 1.00 94.44 87 TYR A CA 1
ATOM 700 C C . TYR A 1 87 ? 9.323 0.103 -17.989 1.00 94.44 87 TYR A C 1
ATOM 702 O O . TYR A 1 87 ? 8.531 0.845 -17.391 1.00 94.44 87 TYR A O 1
ATOM 710 N N . ALA A 1 88 ? 9.097 -0.349 -19.226 1.00 94.31 88 ALA A N 1
ATOM 711 C CA . ALA A 1 88 ? 7.913 -0.009 -20.008 1.00 94.31 88 ALA A CA 1
ATOM 712 C C . ALA A 1 88 ? 6.615 -0.363 -19.261 1.00 94.31 88 ALA A C 1
ATOM 714 O O . ALA A 1 88 ? 6.553 -1.344 -18.522 1.00 94.31 88 ALA A O 1
ATOM 715 N N . GLU A 1 89 ? 5.544 0.407 -19.462 1.00 94.88 89 GLU A N 1
ATOM 716 C CA . GLU A 1 89 ? 4.265 0.199 -18.756 1.00 94.88 89 GLU A CA 1
ATOM 717 C C . GLU A 1 89 ? 3.606 -1.163 -19.032 1.00 94.88 89 GLU A C 1
ATOM 719 O O . GLU A 1 89 ? 2.805 -1.656 -18.223 1.00 94.88 89 GLU A O 1
ATOM 724 N N . SER A 1 90 ? 3.947 -1.766 -20.173 1.00 95.38 90 SER A N 1
ATOM 725 C CA . SER A 1 90 ? 3.524 -3.102 -20.582 1.00 95.38 90 SER A CA 1
ATOM 726 C C . SER A 1 90 ? 4.212 -4.217 -19.795 1.00 95.38 90 SER A C 1
ATOM 728 O O . SER A 1 90 ? 3.719 -5.344 -19.823 1.00 95.38 90 SER A O 1
ATOM 730 N N . GLN A 1 91 ? 5.291 -3.934 -19.060 1.00 97.19 91 GLN A N 1
ATOM 731 C CA . GLN A 1 91 ? 6.039 -4.955 -18.332 1.00 97.19 91 GLN A CA 1
ATOM 732 C C . GLN A 1 91 ? 5.172 -5.672 -17.284 1.00 97.19 91 GLN A C 1
ATOM 734 O O . GLN A 1 91 ? 4.382 -5.022 -16.583 1.00 97.19 91 GLN A O 1
ATOM 739 N N . PRO A 1 92 ? 5.321 -7.001 -17.114 1.00 97.69 92 PRO A N 1
ATOM 740 C CA . PRO A 1 92 ? 4.505 -7.775 -16.180 1.00 97.69 92 PRO A CA 1
ATOM 741 C C . PRO A 1 92 ? 4.526 -7.229 -14.750 1.00 97.69 92 PRO A C 1
ATOM 743 O O . PRO A 1 92 ? 3.487 -7.214 -14.089 1.00 97.69 92 PRO A O 1
ATOM 746 N N . TRP A 1 93 ? 5.672 -6.721 -14.286 1.00 97.62 93 TRP A N 1
ATOM 747 C CA . TRP A 1 93 ? 5.816 -6.170 -12.938 1.00 97.62 93 TRP A CA 1
ATOM 748 C C . TRP A 1 93 ? 4.980 -4.889 -12.723 1.00 97.62 93 TRP A C 1
ATOM 750 O O . TRP A 1 93 ? 4.341 -4.729 -11.677 1.00 97.62 93 TRP A O 1
ATOM 760 N N . ARG A 1 94 ? 4.873 -4.013 -13.736 1.00 98.00 94 ARG A N 1
ATOM 761 C CA . ARG A 1 94 ? 3.989 -2.826 -13.716 1.00 98.00 94 ARG A CA 1
ATOM 762 C C . ARG A 1 94 ? 2.522 -3.241 -13.652 1.00 98.00 94 ARG A C 1
ATOM 764 O O . ARG A 1 94 ? 1.730 -2.660 -12.905 1.00 98.00 94 ARG A O 1
ATOM 771 N N . GLN A 1 95 ? 2.143 -4.250 -14.437 1.00 98.31 95 GLN A N 1
ATOM 772 C CA . GLN A 1 95 ? 0.777 -4.777 -14.460 1.00 98.31 95 GLN A CA 1
ATOM 773 C C . GLN A 1 95 ? 0.383 -5.376 -13.105 1.00 98.31 95 GLN A C 1
ATOM 775 O O . GLN A 1 95 ? -0.707 -5.082 -12.599 1.00 98.31 95 GLN A O 1
ATOM 780 N N . SER A 1 96 ? 1.273 -6.157 -12.485 1.00 98.56 96 SER A N 1
ATOM 781 C CA . SER A 1 96 ? 1.033 -6.743 -11.163 1.00 98.56 96 SER A CA 1
ATOM 782 C C . SER A 1 96 ? 0.930 -5.687 -10.065 1.00 98.56 96 SER A C 1
ATOM 784 O O . SER A 1 96 ? 0.050 -5.801 -9.217 1.00 98.56 96 SER A O 1
ATOM 786 N N . ILE A 1 97 ? 1.718 -4.605 -10.113 1.00 98.69 97 ILE A N 1
ATOM 787 C CA . ILE A 1 97 ? 1.584 -3.490 -9.156 1.00 98.69 97 ILE A CA 1
ATOM 788 C C . ILE A 1 97 ? 0.222 -2.799 -9.296 1.00 98.69 97 ILE A C 1
ATOM 790 O O . ILE A 1 97 ? -0.433 -2.503 -8.295 1.00 98.69 97 ILE A O 1
ATOM 794 N N . ARG A 1 98 ? -0.271 -2.591 -10.525 1.00 98.50 98 ARG A N 1
ATOM 795 C CA . ARG A 1 98 ? -1.627 -2.054 -10.745 1.00 98.50 98 ARG A CA 1
ATOM 796 C C . ARG A 1 98 ? -2.709 -2.995 -10.208 1.00 98.50 98 ARG A C 1
ATOM 798 O O . ARG A 1 98 ? -3.703 -2.532 -9.647 1.00 98.50 98 ARG A O 1
ATOM 805 N N . ALA A 1 99 ? -2.538 -4.307 -10.373 1.00 98.56 99 ALA A N 1
ATOM 806 C CA . ALA A 1 99 ? -3.449 -5.306 -9.814 1.00 98.56 99 ALA A CA 1
ATOM 807 C C . ALA A 1 99 ? -3.429 -5.311 -8.276 1.00 98.56 99 ALA A C 1
ATOM 809 O O . ALA A 1 99 ? -4.498 -5.290 -7.663 1.00 98.56 99 ALA A 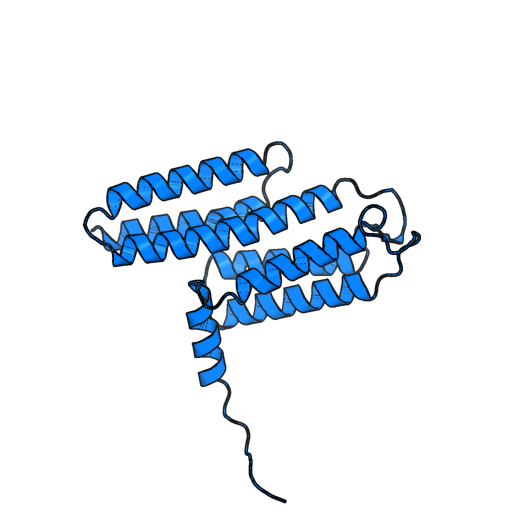O 1
ATOM 810 N N . MET A 1 100 ? -2.242 -5.240 -7.671 1.00 98.81 100 MET A N 1
ATOM 811 C CA . MET A 1 100 ? -2.043 -5.075 -6.232 1.00 98.81 100 MET A CA 1
ATOM 812 C C . MET A 1 100 ? -2.763 -3.828 -5.714 1.00 98.81 100 MET A C 1
ATOM 814 O O . MET A 1 100 ? -3.552 -3.939 -4.779 1.00 98.81 100 MET A O 1
ATOM 818 N N . GLY A 1 101 ? -2.594 -2.673 -6.367 1.00 98.75 101 GLY A N 1
ATOM 819 C CA . GLY A 1 101 ? -3.297 -1.439 -6.004 1.00 98.75 101 GLY A CA 1
ATOM 820 C C . GLY A 1 101 ? -4.819 -1.618 -5.949 1.00 98.75 101 GLY A C 1
ATOM 821 O O . GLY A 1 101 ? -5.453 -1.236 -4.969 1.00 98.75 101 GLY A O 1
ATOM 822 N N . ARG A 1 102 ? -5.424 -2.293 -6.938 1.00 98.75 102 ARG A N 1
ATOM 823 C CA . ARG A 1 102 ? -6.872 -2.594 -6.917 1.00 98.75 102 ARG A CA 1
ATOM 824 C C . ARG A 1 102 ? -7.277 -3.505 -5.755 1.00 98.75 102 ARG A C 1
ATOM 826 O O . ARG A 1 102 ? -8.358 -3.327 -5.198 1.00 98.75 102 ARG A O 1
ATOM 833 N N . SER A 1 103 ? -6.453 -4.485 -5.393 1.00 98.81 103 SER A N 1
ATOM 834 C CA . SER A 1 103 ? -6.719 -5.348 -4.235 1.00 98.81 103 SER A CA 1
ATOM 835 C C . SER A 1 103 ? -6.598 -4.590 -2.910 1.00 98.81 103 SER A C 1
ATOM 837 O O . SER A 1 103 ? -7.452 -4.772 -2.045 1.00 98.81 103 SER A O 1
ATOM 839 N N . LEU A 1 104 ? -5.620 -3.688 -2.780 1.00 98.81 104 LEU A N 1
ATOM 840 C CA . LEU A 1 104 ? -5.472 -2.817 -1.610 1.00 98.81 104 LEU A CA 1
ATOM 841 C C . LEU A 1 104 ? -6.661 -1.863 -1.461 1.00 98.81 104 LEU A C 1
ATOM 843 O O . LEU A 1 104 ? -7.212 -1.759 -0.369 1.00 98.81 104 LEU A O 1
ATOM 847 N N . VAL A 1 105 ? -7.137 -1.248 -2.551 1.00 98.75 105 VAL A N 1
ATOM 848 C CA . VAL A 1 105 ? -8.363 -0.425 -2.523 1.00 98.75 105 VAL A CA 1
ATOM 849 C C . VAL A 1 105 ? -9.543 -1.221 -1.959 1.00 98.75 105 VAL A C 1
ATOM 851 O O . VAL A 1 105 ? -10.238 -0.741 -1.067 1.00 98.75 105 VAL A O 1
ATOM 854 N N . ARG A 1 106 ? -9.763 -2.456 -2.430 1.00 98.56 106 ARG A N 1
ATOM 855 C CA . ARG A 1 106 ? -10.863 -3.300 -1.928 1.00 98.56 106 ARG A CA 1
ATOM 856 C C . ARG A 1 106 ? -10.702 -3.641 -0.449 1.00 98.56 106 ARG A C 1
ATOM 858 O O . ARG A 1 106 ? -11.684 -3.570 0.284 1.00 98.56 106 ARG A O 1
ATOM 865 N N . LEU A 1 107 ? -9.487 -3.982 -0.017 1.00 98.62 107 LEU A N 1
ATOM 866 C CA . LEU A 1 107 ? -9.185 -4.279 1.383 1.00 98.62 107 LEU A CA 1
ATOM 867 C C . LEU A 1 107 ? -9.467 -3.086 2.294 1.00 98.62 107 LEU A C 1
ATOM 869 O O . LEU A 1 107 ? -10.179 -3.236 3.280 1.00 98.62 107 LEU A O 1
ATOM 873 N N . PHE A 1 108 ? -8.948 -1.907 1.963 1.00 98.31 108 PHE A N 1
ATOM 874 C CA . PHE A 1 108 ? -9.099 -0.743 2.831 1.00 98.31 108 PHE A CA 1
ATOM 875 C C . PHE A 1 108 ? -10.505 -0.147 2.782 1.00 98.31 108 PHE A C 1
ATOM 877 O O . PHE A 1 108 ? -10.939 0.422 3.775 1.00 98.31 108 PHE A O 1
ATOM 884 N N . LEU A 1 109 ? -11.280 -0.327 1.709 1.00 97.81 109 LEU A N 1
ATOM 885 C CA . LEU A 1 109 ? -12.699 0.047 1.717 1.00 97.81 109 LEU A CA 1
ATOM 886 C C . LEU A 1 109 ? -13.560 -0.939 2.519 1.00 97.81 109 LEU A C 1
ATOM 888 O O . LEU A 1 109 ? -14.447 -0.508 3.260 1.00 97.81 109 LEU A O 1
ATOM 892 N N . GLN A 1 110 ? -13.287 -2.242 2.403 1.00 97.38 110 GLN A N 1
ATOM 893 C CA . GLN A 1 110 ? -14.044 -3.313 3.058 1.00 97.38 110 GLN A CA 1
ATOM 894 C C . GLN A 1 110 ? -13.102 -4.349 3.699 1.00 97.38 110 GLN A C 1
ATOM 896 O O . GLN A 1 110 ? -12.839 -5.400 3.106 1.00 97.38 110 GLN A O 1
ATOM 901 N N . PRO A 1 111 ? -12.586 -4.086 4.910 1.00 96.94 111 PRO A N 1
ATOM 902 C CA . PRO A 1 111 ? -11.689 -5.012 5.584 1.00 96.94 111 PRO A CA 1
ATOM 903 C C . PRO A 1 111 ? -12.361 -6.358 5.865 1.00 96.94 111 PRO A C 1
ATOM 905 O O . PRO A 1 111 ? -13.522 -6.426 6.264 1.00 96.94 111 PRO A O 1
ATOM 908 N N . GLY A 1 112 ? -11.632 -7.446 5.628 1.00 96.75 112 GLY A N 1
ATOM 909 C CA . GLY A 1 112 ? -12.142 -8.798 5.821 1.00 96.75 112 GLY A CA 1
ATOM 910 C C . GLY A 1 112 ? -11.160 -9.866 5.342 1.00 96.75 112 GLY A C 1
ATOM 911 O O . GLY A 1 112 ? -10.268 -9.561 4.544 1.00 96.75 112 GLY A O 1
ATOM 912 N N . PRO A 1 113 ? -11.335 -11.132 5.762 1.00 96.69 113 PRO A N 1
ATOM 913 C CA . PRO A 1 113 ? -10.382 -12.212 5.486 1.00 96.69 113 PRO A CA 1
ATOM 914 C C . PRO A 1 113 ? -10.193 -12.466 3.987 1.00 96.69 113 PRO A C 1
ATOM 916 O O . PRO A 1 113 ? -9.066 -12.592 3.517 1.00 96.69 113 PRO A O 1
ATOM 919 N N . SER A 1 114 ? -11.278 -12.449 3.205 1.00 96.62 114 SER A N 1
ATOM 920 C CA . SER A 1 114 ? -11.211 -12.628 1.747 1.00 96.62 114 SER A CA 1
ATOM 921 C C . SER A 1 114 ? -10.460 -11.492 1.043 1.00 96.62 114 SER A C 1
ATOM 923 O O . SER A 1 114 ? -9.661 -11.744 0.139 1.00 96.62 114 SER A O 1
ATOM 925 N N . ASN A 1 115 ? -10.706 -10.234 1.431 1.00 98.38 115 ASN A N 1
ATOM 926 C CA . ASN A 1 115 ? -10.018 -9.092 0.828 1.00 98.38 115 ASN A CA 1
ATOM 927 C C . ASN A 1 115 ? -8.544 -9.041 1.258 1.00 98.38 115 ASN A C 1
ATOM 929 O O . ASN A 1 115 ? -7.696 -8.726 0.425 1.00 98.38 115 ASN A O 1
ATOM 933 N N . LEU A 1 116 ? -8.230 -9.407 2.508 1.00 98.44 116 LEU A N 1
ATOM 934 C CA . LEU A 1 116 ? -6.851 -9.466 2.996 1.00 98.44 116 LEU A CA 1
ATOM 935 C C . LEU A 1 116 ? -6.059 -10.540 2.252 1.00 98.44 116 LEU A C 1
ATOM 937 O O . LEU A 1 116 ? -4.990 -10.250 1.723 1.00 98.44 116 LEU A O 1
ATOM 941 N N . GLN A 1 117 ? -6.619 -11.743 2.113 1.00 98.00 117 GLN A N 1
ATOM 942 C CA . GLN A 1 117 ? -5.983 -12.815 1.350 1.00 98.00 117 GLN A CA 1
ATOM 943 C C . GLN A 1 117 ? -5.728 -12.400 -0.105 1.00 98.00 117 GLN A C 1
ATOM 945 O O . GLN A 1 117 ? -4.642 -12.624 -0.633 1.00 98.00 117 GLN A O 1
ATOM 950 N N . ARG A 1 118 ? -6.704 -11.754 -0.758 1.00 98.38 118 ARG A N 1
ATOM 951 C CA . ARG A 1 118 ? -6.541 -11.247 -2.131 1.00 98.38 118 ARG A CA 1
ATOM 952 C C . ARG A 1 118 ? -5.473 -10.159 -2.241 1.00 98.38 118 ARG A C 1
ATOM 954 O O . ARG A 1 118 ? -4.779 -10.107 -3.254 1.00 98.38 118 ARG A O 1
ATOM 961 N N . ALA A 1 119 ? -5.346 -9.294 -1.238 1.00 98.75 119 ALA A N 1
ATOM 962 C 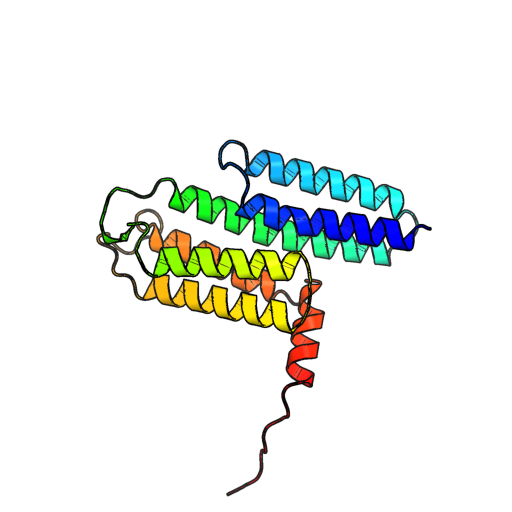CA . ALA A 1 119 ? -4.286 -8.294 -1.187 1.00 98.75 119 ALA A CA 1
ATOM 963 C C . ALA A 1 119 ? -2.910 -8.951 -1.032 1.00 98.75 119 ALA A C 1
ATOM 965 O O . ALA A 1 119 ? -2.032 -8.666 -1.840 1.00 98.75 119 ALA A O 1
ATOM 966 N N . LEU A 1 120 ? -2.749 -9.880 -0.085 1.00 98.69 120 LEU A N 1
ATOM 967 C CA . LEU A 1 120 ? -1.490 -10.601 0.139 1.00 98.69 120 LEU A CA 1
ATOM 968 C C . LEU A 1 120 ? -1.039 -11.369 -1.108 1.00 98.69 120 LEU A C 1
ATOM 970 O O . LEU A 1 120 ? 0.090 -11.189 -1.551 1.00 98.69 120 LEU A O 1
ATOM 974 N N . VAL A 1 121 ? -1.942 -12.123 -1.746 1.00 98.69 121 VAL A N 1
ATOM 975 C CA . VAL A 1 121 ? -1.645 -12.829 -3.008 1.00 98.69 121 VAL A CA 1
ATOM 976 C C . VAL A 1 121 ? -1.198 -11.857 -4.102 1.00 98.69 121 VAL A C 1
ATOM 978 O O . VAL A 1 121 ? -0.264 -12.149 -4.843 1.00 98.69 121 VAL A O 1
ATOM 981 N N . ALA A 1 122 ? -1.837 -10.690 -4.215 1.00 98.81 122 ALA A N 1
ATOM 982 C CA . ALA A 1 122 ? -1.465 -9.702 -5.223 1.00 98.81 122 ALA A CA 1
ATOM 983 C C . ALA A 1 122 ? -0.112 -9.027 -4.926 1.00 98.81 122 ALA A C 1
ATOM 985 O O . ALA A 1 122 ? 0.631 -8.734 -5.863 1.00 98.81 122 ALA A O 1
ATOM 986 N N . VAL A 1 123 ? 0.220 -8.799 -3.650 1.00 98.81 123 VAL A N 1
ATOM 987 C CA . VAL A 1 123 ? 1.535 -8.289 -3.228 1.00 98.81 123 VAL A CA 1
ATOM 988 C C . VAL A 1 123 ? 2.623 -9.327 -3.517 1.00 98.81 123 VAL A C 1
ATOM 990 O O . VAL A 1 123 ? 3.617 -8.991 -4.156 1.00 98.81 123 VAL A O 1
ATOM 993 N N . ASP A 1 124 ? 2.415 -10.590 -3.138 1.00 98.81 124 ASP A N 1
ATOM 994 C CA . ASP A 1 124 ? 3.357 -11.687 -3.408 1.00 98.81 124 ASP A CA 1
ATOM 995 C C . ASP A 1 124 ? 3.576 -11.885 -4.915 1.00 98.81 124 ASP A C 1
ATOM 997 O O . ASP A 1 124 ? 4.709 -12.046 -5.377 1.00 98.81 124 ASP A O 1
ATOM 1001 N N . HIS A 1 125 ? 2.506 -11.790 -5.710 1.00 98.75 125 HIS A N 1
ATOM 1002 C CA . HIS A 1 125 ? 2.603 -11.837 -7.167 1.00 98.75 125 HIS A CA 1
ATOM 1003 C C . HIS A 1 125 ? 3.417 -10.668 -7.727 1.00 98.75 125 HIS A C 1
ATOM 1005 O O . HIS A 1 125 ? 4.281 -10.885 -8.575 1.00 98.75 125 HIS A O 1
ATOM 1011 N N . ALA A 1 126 ? 3.198 -9.445 -7.234 1.00 98.75 126 ALA A N 1
ATOM 1012 C CA . ALA A 1 126 ? 3.983 -8.283 -7.643 1.00 98.75 126 ALA A CA 1
ATOM 1013 C C . ALA A 1 126 ? 5.468 -8.434 -7.283 1.00 98.75 126 ALA A C 1
ATOM 1015 O O . ALA A 1 126 ? 6.322 -8.159 -8.125 1.00 98.75 126 ALA A O 1
ATOM 1016 N N . ILE A 1 127 ? 5.780 -8.937 -6.084 1.00 98.62 127 ILE A N 1
ATOM 1017 C CA . ILE A 1 127 ? 7.156 -9.236 -5.660 1.00 98.62 127 ILE A CA 1
ATOM 1018 C C . ILE A 1 127 ? 7.796 -10.243 -6.620 1.00 98.62 127 ILE A C 1
ATOM 1020 O O . ILE A 1 127 ? 8.893 -9.995 -7.117 1.00 98.62 127 ILE A O 1
ATOM 1024 N N . SER A 1 128 ? 7.106 -11.345 -6.922 1.00 98.44 128 SER A N 1
ATOM 1025 C CA . SER A 1 128 ? 7.602 -12.376 -7.839 1.00 98.44 128 SER A CA 1
ATOM 1026 C C . SER A 1 128 ? 7.858 -11.826 -9.247 1.00 98.44 128 SER A C 1
ATOM 1028 O O . SER A 1 128 ? 8.899 -12.112 -9.835 1.00 98.44 128 SER A O 1
ATOM 1030 N N . ARG A 1 129 ? 6.965 -10.981 -9.784 1.00 98.00 129 ARG A N 1
ATOM 1031 C CA . ARG A 1 129 ? 7.160 -10.368 -11.110 1.00 98.00 129 ARG A CA 1
ATOM 1032 C C . ARG A 1 129 ? 8.334 -9.398 -11.152 1.00 98.00 129 ARG A C 1
ATOM 1034 O O . ARG A 1 129 ? 9.057 -9.395 -12.141 1.00 98.00 129 ARG A O 1
ATOM 1041 N N . VAL A 1 130 ? 8.539 -8.608 -10.099 1.00 96.38 130 VAL A N 1
ATOM 1042 C CA . VAL A 1 130 ? 9.711 -7.725 -9.992 1.00 96.38 130 VAL A CA 1
ATOM 1043 C C . VAL A 1 130 ? 10.997 -8.547 -9.910 1.00 96.38 130 VAL A C 1
ATOM 1045 O O . VAL A 1 130 ? 11.959 -8.225 -10.591 1.00 96.38 130 VAL A O 1
ATOM 1048 N N . GLN A 1 131 ? 11.008 -9.631 -9.129 1.00 94.50 131 GLN A N 1
ATOM 1049 C CA . GLN A 1 131 ? 12.170 -10.518 -9.000 1.00 94.50 131 GLN A CA 1
ATOM 1050 C C . GLN A 1 131 ? 12.529 -11.246 -10.300 1.00 94.50 131 GLN A C 1
ATOM 1052 O O . GLN A 1 131 ? 13.703 -11.486 -10.544 1.00 94.50 131 GLN A O 1
ATOM 1057 N N . ALA A 1 132 ? 11.531 -11.604 -11.108 1.00 94.19 132 ALA A N 1
ATOM 1058 C CA . ALA A 1 132 ? 11.724 -12.301 -12.377 1.00 94.19 132 ALA A CA 1
ATOM 1059 C C . ALA A 1 132 ? 12.033 -11.363 -13.558 1.00 94.19 132 ALA A C 1
ATOM 1061 O O . ALA A 1 132 ? 12.110 -11.828 -14.690 1.00 94.19 132 ALA A O 1
ATOM 1062 N N . THR A 1 133 ? 12.118 -10.050 -13.327 1.00 92.62 133 THR A N 1
ATOM 1063 C CA . THR A 1 133 ? 12.446 -9.083 -14.378 1.00 92.62 133 THR A CA 1
ATOM 1064 C C . THR A 1 133 ? 13.946 -8.833 -14.374 1.00 92.62 133 THR A C 1
ATOM 1066 O O . THR A 1 133 ? 14.493 -8.390 -13.365 1.00 92.62 133 THR A O 1
ATOM 1069 N N . ASP A 1 134 ? 14.587 -9.054 -15.517 1.00 85.88 134 ASP A N 1
ATOM 1070 C CA . ASP A 1 134 ? 15.995 -8.724 -15.701 1.00 85.88 134 ASP A CA 1
ATOM 1071 C C . ASP A 1 134 ? 16.175 -7.205 -15.807 1.00 85.88 134 ASP A C 1
ATOM 1073 O O . ASP A 1 134 ? 15.546 -6.531 -16.631 1.00 85.88 134 ASP A O 1
ATOM 1077 N N . GLU A 1 135 ? 17.034 -6.652 -14.953 1.00 81.69 135 GLU A N 1
ATOM 1078 C CA . GLU A 1 135 ? 17.380 -5.235 -14.976 1.00 81.69 135 GLU A CA 1
ATOM 1079 C C . GLU A 1 135 ? 18.717 -5.028 -15.701 1.00 81.69 135 GLU A C 1
ATOM 1081 O O . GLU A 1 135 ? 19.657 -5.789 -15.469 1.00 81.69 135 GLU A O 1
ATOM 1086 N N . PRO A 1 136 ? 18.849 -3.997 -16.554 1.00 76.62 136 PRO A N 1
ATOM 1087 C CA . PRO A 1 136 ? 20.078 -3.756 -17.315 1.00 76.62 136 PRO A CA 1
ATOM 1088 C C . PRO A 1 136 ? 21.257 -3.243 -16.467 1.00 76.62 136 PRO A C 1
ATOM 1090 O O . PRO A 1 136 ? 22.369 -3.140 -16.978 1.00 76.62 136 PRO A O 1
ATOM 1093 N N . PHE A 1 137 ? 21.035 -2.882 -15.198 1.00 75.38 137 PHE A N 1
ATOM 1094 C CA . PHE A 1 137 ? 22.036 -2.249 -14.338 1.00 75.38 137 PHE A CA 1
ATOM 1095 C C . PHE A 1 137 ? 22.499 -3.170 -13.212 1.00 75.38 137 PHE A C 1
ATOM 1097 O O . PHE A 1 137 ? 21.787 -4.083 -12.795 1.00 75.38 137 PHE A O 1
ATOM 1104 N N . ALA A 1 138 ? 23.694 -2.888 -12.681 1.00 73.12 138 ALA A N 1
ATOM 1105 C CA . ALA A 1 138 ? 24.245 -3.634 -11.560 1.00 73.12 138 ALA A CA 1
ATOM 1106 C C . ALA A 1 138 ? 23.246 -3.682 -10.383 1.00 73.12 138 ALA A C 1
ATOM 1108 O O . ALA A 1 138 ? 22.616 -2.664 -10.069 1.00 73.12 138 ALA A O 1
ATOM 1109 N N . PRO A 1 139 ? 23.119 -4.835 -9.700 1.00 67.69 139 PRO A N 1
ATOM 1110 C CA . PRO A 1 139 ? 22.139 -5.049 -8.644 1.00 67.69 139 PRO A CA 1
ATOM 1111 C C . PRO A 1 139 ? 22.581 -4.382 -7.328 1.00 67.69 139 PRO A C 1
ATOM 1113 O O . PRO A 1 139 ? 22.764 -5.061 -6.316 1.00 67.69 139 PRO A O 1
ATOM 1116 N N . HIS A 1 140 ? 22.706 -3.055 -7.319 1.00 76.06 140 HIS A N 1
ATOM 1117 C CA . HIS A 1 140 ? 22.965 -2.223 -6.142 1.00 76.06 140 HIS A CA 1
ATOM 1118 C C . HIS A 1 140 ? 21.741 -1.347 -5.827 1.00 76.06 140 HIS A C 1
ATOM 1120 O O . HIS A 1 140 ? 20.997 -0.993 -6.733 1.00 76.06 140 HIS A O 1
ATOM 1126 N N . PHE A 1 141 ? 21.468 -1.035 -4.555 1.00 75.88 141 PHE A N 1
ATOM 1127 C CA . PHE A 1 141 ? 20.217 -0.354 -4.165 1.00 75.88 141 PHE A CA 1
ATOM 1128 C C . PHE A 1 141 ? 20.069 1.038 -4.800 1.00 75.88 141 PHE A C 1
ATOM 1130 O O . PHE A 1 141 ? 18.986 1.393 -5.271 1.00 75.88 141 PHE A O 1
ATOM 1137 N N . ASP A 1 142 ? 21.165 1.788 -4.883 1.00 75.19 142 ASP A N 1
ATOM 1138 C CA . ASP A 1 142 ? 21.154 3.139 -5.451 1.00 75.19 142 ASP A CA 1
ATOM 1139 C C . ASP A 1 142 ? 20.968 3.129 -6.976 1.00 75.19 142 ASP A C 1
ATOM 1141 O O . ASP A 1 142 ? 20.366 4.040 -7.543 1.00 75.19 142 ASP A O 1
ATOM 1145 N N . THR A 1 143 ? 21.389 2.057 -7.652 1.00 79.44 143 THR A N 1
ATOM 1146 C CA . THR A 1 143 ? 21.349 1.952 -9.120 1.00 79.44 143 THR A CA 1
ATOM 1147 C C . THR A 1 143 ? 20.153 1.159 -9.646 1.00 79.44 143 THR A C 1
ATOM 1149 O O . THR A 1 143 ? 19.720 1.383 -10.772 1.00 79.44 143 THR A O 1
ATOM 1152 N N . SER A 1 144 ? 19.599 0.247 -8.844 1.00 89.12 144 SER A N 1
ATOM 1153 C CA . SER A 1 144 ? 18.519 -0.669 -9.221 1.00 89.12 144 SER A CA 1
ATOM 1154 C C . SER A 1 144 ? 17.161 -0.130 -8.777 1.00 89.12 144 SER A C 1
ATOM 1156 O O . SER A 1 144 ? 16.775 -0.222 -7.605 1.00 89.12 144 SER A O 1
ATOM 1158 N N . ALA A 1 145 ? 16.393 0.391 -9.731 1.00 91.75 145 ALA A N 1
ATOM 1159 C CA . ALA A 1 145 ? 15.038 0.849 -9.461 1.00 91.75 145 ALA A CA 1
ATOM 1160 C C . ALA A 1 145 ? 14.115 -0.325 -9.103 1.00 91.75 145 ALA A C 1
ATOM 1162 O O . ALA A 1 145 ? 13.280 -0.207 -8.203 1.00 91.75 145 ALA A O 1
ATOM 1163 N N . LEU A 1 146 ? 14.305 -1.499 -9.723 1.00 93.38 146 LEU A N 1
ATOM 1164 C CA . LEU A 1 146 ? 13.543 -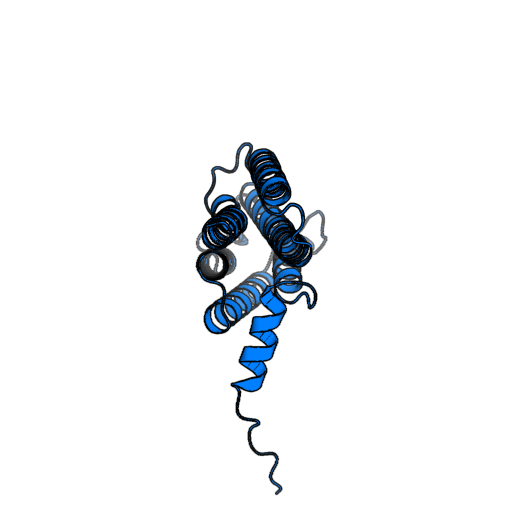2.700 -9.364 1.00 93.38 146 LEU A CA 1
ATOM 1165 C C . LEU A 1 146 ? 13.845 -3.188 -7.944 1.00 93.38 146 LEU A C 1
ATOM 1167 O O . LEU A 1 146 ? 12.940 -3.696 -7.276 1.00 93.38 146 LEU A O 1
ATOM 1171 N N . ARG A 1 147 ? 15.061 -2.981 -7.423 1.00 93.25 147 ARG A N 1
ATOM 1172 C CA . ARG A 1 147 ? 15.367 -3.265 -6.014 1.00 93.25 147 ARG A CA 1
ATOM 1173 C C . ARG A 1 147 ? 14.625 -2.317 -5.075 1.00 93.25 147 ARG A C 1
ATOM 1175 O O . ARG A 1 147 ? 14.060 -2.798 -4.094 1.00 93.25 147 ARG A O 1
ATOM 1182 N N . ARG A 1 148 ? 14.556 -1.015 -5.378 1.00 95.06 148 ARG A N 1
ATOM 1183 C CA . ARG A 1 148 ? 13.762 -0.053 -4.584 1.00 95.06 148 ARG A CA 1
ATOM 1184 C C . ARG A 1 148 ? 12.272 -0.385 -4.620 1.00 95.06 148 ARG A C 1
ATOM 1186 O O . ARG A 1 148 ? 11.644 -0.508 -3.570 1.00 95.06 148 ARG A O 1
ATOM 1193 N N . VAL A 1 149 ? 11.731 -0.658 -5.809 1.00 96.75 149 VAL A N 1
ATOM 1194 C CA . VAL A 1 149 ? 10.358 -1.159 -5.998 1.00 96.75 149 VAL A CA 1
ATOM 1195 C C . VAL A 1 149 ? 10.108 -2.402 -5.138 1.00 96.75 149 VAL A C 1
ATOM 1197 O O . VAL A 1 149 ? 9.130 -2.446 -4.392 1.00 96.75 149 VAL A O 1
ATOM 1200 N N . LYS A 1 150 ? 11.002 -3.397 -5.192 1.00 96.62 150 LYS A N 1
ATOM 1201 C CA . LYS A 1 150 ? 10.911 -4.626 -4.393 1.00 96.62 150 LYS A CA 1
ATOM 1202 C C . LYS A 1 150 ? 10.884 -4.332 -2.889 1.00 96.62 150 LYS A C 1
ATOM 1204 O O . LYS A 1 150 ? 10.084 -4.943 -2.180 1.00 96.62 150 LYS A O 1
ATOM 1209 N N . SER A 1 151 ? 11.704 -3.401 -2.400 1.00 97.25 151 SER A N 1
ATOM 1210 C CA . SER A 1 151 ? 11.709 -3.000 -0.987 1.00 97.25 151 SER A CA 1
ATOM 1211 C C . SER A 1 151 ? 10.365 -2.424 -0.542 1.00 97.25 151 SER A C 1
ATOM 1213 O O . SER A 1 151 ? 9.842 -2.853 0.486 1.00 97.25 151 SER A O 1
ATOM 1215 N N . TYR A 1 152 ? 9.748 -1.538 -1.332 1.00 98.50 152 TYR A N 1
ATOM 1216 C CA . TYR A 1 152 ? 8.417 -1.009 -1.008 1.00 98.50 152 TYR A CA 1
ATOM 1217 C C . TYR A 1 152 ? 7.336 -2.094 -1.018 1.00 98.50 152 TYR A C 1
ATOM 1219 O O . TYR A 1 152 ? 6.457 -2.093 -0.159 1.00 98.50 152 TYR A O 1
ATOM 1227 N N . LEU A 1 153 ? 7.410 -3.059 -1.939 1.00 98.75 153 LEU A N 1
ATOM 1228 C CA . LEU A 1 153 ? 6.476 -4.189 -1.961 1.00 98.75 153 LEU A CA 1
ATOM 1229 C C . LEU A 1 153 ? 6.617 -5.085 -0.723 1.00 98.75 153 LEU A C 1
ATOM 1231 O O . LEU A 1 153 ? 5.608 -5.485 -0.141 1.00 98.75 153 LEU A O 1
ATOM 1235 N N . HIS A 1 154 ? 7.846 -5.373 -0.288 1.00 98.62 154 HIS A N 1
ATOM 1236 C CA . HIS A 1 154 ? 8.073 -6.102 0.960 1.00 98.62 154 HIS A CA 1
ATOM 1237 C C . HIS A 1 154 ? 7.593 -5.316 2.178 1.00 98.62 154 HIS A C 1
ATOM 1239 O O . HIS A 1 154 ? 6.992 -5.914 3.065 1.00 98.62 154 HIS A O 1
ATOM 1245 N N . PHE A 1 155 ? 7.790 -3.997 2.205 1.00 98.56 155 PHE A N 1
ATOM 1246 C CA . PHE A 1 155 ? 7.275 -3.156 3.281 1.00 98.56 155 PHE A CA 1
ATOM 1247 C C . PHE A 1 155 ? 5.745 -3.231 3.367 1.00 98.56 155 PHE A C 1
ATOM 1249 O O . PHE A 1 155 ? 5.212 -3.544 4.427 1.00 98.56 155 PHE A O 1
ATOM 1256 N N . ILE A 1 156 ? 5.039 -3.076 2.237 1.00 98.75 156 ILE A N 1
ATOM 1257 C CA . ILE A 1 156 ? 3.575 -3.247 2.172 1.00 98.75 156 ILE A CA 1
ATOM 1258 C C . ILE A 1 156 ? 3.176 -4.629 2.698 1.00 98.75 156 ILE A C 1
ATOM 1260 O O . ILE A 1 156 ? 2.256 -4.739 3.505 1.00 98.75 156 ILE A O 1
ATOM 1264 N N . ARG A 1 157 ? 3.868 -5.691 2.266 1.00 98.62 157 ARG A N 1
ATOM 1265 C CA . ARG A 1 157 ? 3.597 -7.057 2.731 1.00 98.62 157 ARG A CA 1
ATOM 1266 C C . ARG A 1 157 ? 3.726 -7.179 4.249 1.00 98.62 157 ARG A C 1
ATOM 1268 O O . ARG A 1 157 ? 2.852 -7.771 4.873 1.00 98.62 157 ARG A O 1
ATOM 1275 N N . THR A 1 158 ? 4.797 -6.638 4.824 1.00 98.38 158 THR A N 1
ATOM 1276 C CA . THR A 1 158 ? 5.047 -6.667 6.270 1.00 98.38 158 THR A CA 1
ATOM 1277 C C . THR A 1 158 ? 3.965 -5.907 7.031 1.00 98.38 158 THR A C 1
ATOM 1279 O O . THR A 1 158 ? 3.399 -6.473 7.960 1.00 98.38 158 THR A O 1
ATOM 1282 N N . SER A 1 159 ? 3.581 -4.706 6.591 1.00 98.25 159 SER A N 1
ATOM 1283 C CA . SER A 1 159 ? 2.500 -3.930 7.222 1.00 98.25 159 SER A CA 1
ATOM 1284 C C . SER A 1 159 ? 1.137 -4.627 7.172 1.00 98.25 159 SER A C 1
ATOM 1286 O O . SER A 1 159 ? 0.345 -4.529 8.106 1.00 98.25 159 SER A O 1
ATOM 1288 N N . LEU A 1 160 ? 0.841 -5.377 6.103 1.00 98.25 160 LEU A N 1
ATOM 1289 C CA . LEU A 1 160 ? -0.390 -6.179 6.026 1.00 98.25 160 LEU A CA 1
ATOM 1290 C C . LEU A 1 160 ? -0.382 -7.404 6.956 1.00 98.25 160 LEU A C 1
ATOM 1292 O O . LEU A 1 160 ? -1.450 -7.946 7.245 1.00 98.25 160 LEU A O 1
ATOM 1296 N N . LEU A 1 161 ? 0.800 -7.859 7.375 1.00 97.62 161 LEU A N 1
ATOM 1297 C CA . LEU A 1 161 ? 1.005 -9.024 8.239 1.00 97.62 161 LEU A CA 1
ATOM 1298 C C . LEU A 1 161 ? 1.310 -8.653 9.695 1.00 97.62 161 LEU A C 1
ATOM 1300 O O . LEU A 1 161 ? 1.470 -9.559 10.513 1.00 97.62 161 LEU A O 1
ATOM 1304 N N . ASP A 1 162 ? 1.393 -7.362 10.020 1.00 96.50 162 ASP A N 1
ATOM 1305 C CA . ASP A 1 162 ? 1.705 -6.896 11.367 1.00 96.50 162 ASP A CA 1
ATOM 1306 C C . ASP A 1 162 ? 0.688 -7.457 12.386 1.00 96.50 162 ASP A C 1
ATOM 1308 O O . ASP A 1 162 ? -0.515 -7.201 12.264 1.00 96.50 162 ASP A O 1
ATOM 1312 N N . PRO A 1 163 ? 1.132 -8.221 13.404 1.00 93.88 163 PRO A N 1
ATOM 1313 C CA . PRO A 1 163 ? 0.244 -8.783 14.418 1.00 93.88 163 PRO A CA 1
ATOM 1314 C C . PRO A 1 163 ? -0.434 -7.730 15.307 1.00 93.88 163 PRO A C 1
ATOM 1316 O O . PRO A 1 163 ? -1.421 -8.070 15.964 1.00 93.88 163 PRO A O 1
ATOM 1319 N N . GLN A 1 164 ? 0.076 -6.495 15.347 1.00 91.56 164 GLN A N 1
ATOM 1320 C CA . GLN A 1 164 ? -0.524 -5.375 16.084 1.00 91.56 164 GLN A CA 1
ATOM 1321 C C . GLN A 1 164 ? -1.544 -4.591 15.241 1.00 91.56 164 GLN A C 1
ATOM 1323 O O . GLN A 1 164 ? -2.321 -3.799 15.777 1.00 91.56 164 GLN A O 1
ATOM 1328 N N . SER A 1 165 ? -1.593 -4.836 13.929 1.00 94.31 165 SER A N 1
ATOM 1329 C CA . SER A 1 165 ? -2.532 -4.183 13.019 1.00 94.31 165 SER A CA 1
ATOM 1330 C C . SER A 1 165 ? -3.967 -4.697 13.211 1.00 94.31 165 SER A C 1
ATOM 1332 O O . SER A 1 165 ? -4.172 -5.890 13.467 1.00 94.31 165 SER A O 1
ATOM 1334 N N . PRO A 1 166 ?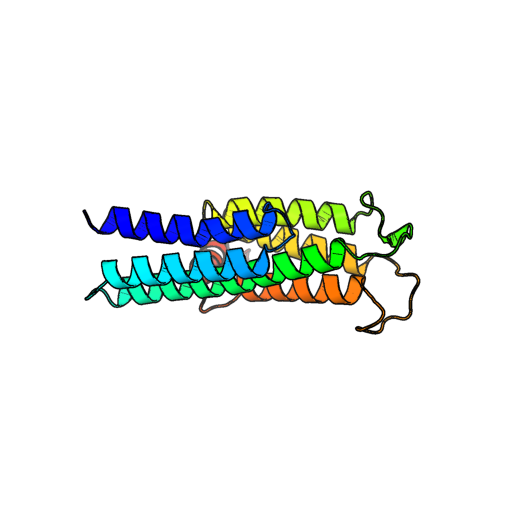 -5.005 -3.867 12.967 1.00 94.88 166 PRO A N 1
ATOM 1335 C CA . PRO A 1 166 ? -6.402 -4.317 12.958 1.00 94.88 166 PRO A CA 1
ATOM 1336 C C . PRO A 1 166 ? -6.663 -5.443 11.944 1.00 94.88 166 PRO A C 1
ATOM 1338 O O . PRO A 1 166 ? -7.632 -6.194 12.065 1.00 94.88 166 PRO A O 1
ATOM 1341 N N . LEU A 1 167 ? -5.782 -5.594 10.948 1.00 96.31 167 LEU A N 1
ATOM 1342 C CA . LEU A 1 167 ? -5.850 -6.661 9.952 1.00 96.31 167 LEU A CA 1
ATOM 1343 C C . LEU A 1 167 ? -5.506 -8.047 10.520 1.00 96.31 167 LEU A C 1
ATOM 1345 O O . LEU A 1 167 ? -5.968 -9.053 9.974 1.00 96.31 167 LEU A O 1
ATOM 1349 N N . ALA A 1 168 ? -4.771 -8.125 11.634 1.00 94.12 168 ALA A N 1
ATOM 1350 C CA . ALA A 1 168 ? -4.355 -9.386 12.250 1.00 94.12 168 ALA A CA 1
ATOM 1351 C C . ALA A 1 168 ? -5.547 -10.272 12.656 1.00 94.12 168 ALA A C 1
ATOM 1353 O O . ALA A 1 168 ? -5.473 -11.503 12.583 1.00 94.12 168 ALA A O 1
ATOM 1354 N N . GLY A 1 169 ? -6.682 -9.663 13.021 1.00 90.69 169 GLY A N 1
ATOM 1355 C CA . GLY A 1 169 ? -7.924 -10.387 13.311 1.00 90.69 169 GLY A CA 1
ATOM 1356 C C . GLY A 1 169 ? -8.427 -11.212 12.120 1.00 90.69 169 GLY A C 1
ATOM 1357 O O . GLY A 1 169 ? -8.934 -12.320 12.296 1.00 90.69 169 GLY A O 1
ATOM 1358 N N . TYR A 1 170 ? -8.215 -10.729 10.894 1.00 92.50 170 TYR A N 1
ATOM 1359 C CA . TYR A 1 170 ? -8.632 -11.423 9.675 1.00 92.50 170 TYR A CA 1
ATOM 1360 C C . TYR A 1 170 ? -7.690 -12.562 9.273 1.00 92.50 170 TYR A C 1
ATOM 1362 O O . TYR A 1 170 ? -8.145 -13.518 8.646 1.00 92.50 170 TYR A O 1
ATOM 1370 N N . ILE A 1 171 ? -6.412 -12.492 9.658 1.00 87.38 171 ILE A N 1
ATOM 1371 C CA . ILE A 1 171 ? -5.441 -13.586 9.478 1.00 87.38 171 ILE A CA 1
ATOM 1372 C C . ILE A 1 171 ? -5.825 -14.770 10.369 1.00 87.38 171 ILE A C 1
ATOM 1374 O O . ILE A 1 171 ? -5.874 -15.912 9.919 1.00 87.38 171 ILE A O 1
ATOM 1378 N N . LYS A 1 172 ? -6.161 -14.497 11.634 1.00 80.88 172 LYS A N 1
ATOM 1379 C CA . LYS A 1 172 ? -6.621 -15.536 12.568 1.00 80.88 172 LYS A CA 1
ATOM 1380 C C . LYS A 1 172 ? -7.925 -16.173 12.082 1.00 80.88 172 LYS A C 1
ATOM 1382 O O . LYS A 1 172 ? -8.041 -17.394 12.068 1.00 80.88 172 LYS A O 1
ATOM 1387 N N . ALA A 1 173 ? -8.875 -15.360 11.616 1.00 77.50 173 ALA A N 1
ATOM 1388 C CA . ALA A 1 173 ? -10.140 -15.854 11.076 1.00 77.50 173 ALA A CA 1
ATOM 1389 C C . ALA A 1 173 ? -9.949 -16.751 9.838 1.00 77.50 173 ALA A C 1
ATOM 1391 O O . ALA A 1 173 ? -10.568 -17.811 9.754 1.00 77.50 173 ALA A O 1
ATOM 1392 N N . SER A 1 174 ? -9.070 -16.376 8.900 1.00 75.75 174 SER A N 1
ATOM 1393 C CA . SER A 1 174 ? -8.798 -17.193 7.709 1.00 75.75 174 SER A CA 1
ATOM 1394 C C . SER A 1 174 ? -8.083 -18.508 8.038 1.00 75.75 174 SER A C 1
ATOM 1396 O O . SER A 1 174 ? -8.362 -19.521 7.395 1.00 75.75 174 SER A O 1
ATOM 1398 N N . ALA A 1 175 ? -7.221 -18.525 9.060 1.00 72.12 175 ALA A N 1
ATOM 1399 C CA . ALA A 1 175 ? -6.576 -19.742 9.552 1.00 72.12 175 ALA A CA 1
ATOM 1400 C C . ALA A 1 175 ? -7.578 -20.725 10.181 1.00 72.12 175 ALA A C 1
ATOM 1402 O O . ALA A 1 175 ? -7.457 -21.926 9.967 1.00 72.12 175 ALA A O 1
ATOM 1403 N N . ILE A 1 176 ? -8.595 -20.223 10.890 1.00 69.88 176 ILE A N 1
ATOM 1404 C CA . ILE A 1 176 ? -9.662 -21.047 11.486 1.00 69.88 176 ILE A CA 1
ATOM 1405 C C . ILE A 1 176 ? -10.583 -21.640 10.406 1.00 69.88 176 ILE A C 1
ATOM 1407 O O . ILE A 1 176 ? -11.079 -22.751 10.557 1.00 69.88 176 ILE A O 1
ATOM 1411 N N . THR A 1 177 ? -10.817 -20.917 9.305 1.00 62.81 177 THR A N 1
ATOM 1412 C CA . THR A 1 177 ? -11.687 -21.385 8.207 1.00 62.81 177 THR A CA 1
ATOM 1413 C C . THR A 1 177 ? -10.996 -22.377 7.259 1.00 62.81 177 THR A C 1
ATOM 1415 O O . THR A 1 177 ? -11.681 -23.076 6.514 1.00 62.81 177 THR A O 1
ATOM 1418 N N . LYS A 1 178 ? -9.658 -22.492 7.268 1.00 52.44 178 LYS A N 1
ATOM 1419 C CA . LYS A 1 178 ? -8.975 -23.594 6.571 1.00 52.44 178 LYS A CA 1
ATOM 1420 C C . LYS A 1 178 ? -9.202 -24.885 7.370 1.00 52.44 178 LYS A C 1
ATOM 1422 O O . LYS A 1 178 ? -8.707 -24.963 8.494 1.00 52.44 178 LYS A O 1
ATOM 1427 N N . PRO A 1 179 ? -9.896 -25.908 6.832 1.00 48.28 179 PRO A N 1
ATOM 1428 C CA . PRO A 1 179 ? -9.943 -27.196 7.504 1.00 48.28 179 PRO A CA 1
ATOM 1429 C C . PRO A 1 179 ? -8.506 -27.701 7.634 1.00 48.28 179 PRO A C 1
ATOM 1431 O O . PRO A 1 179 ? -7.743 -27.683 6.664 1.00 48.28 179 PRO A O 1
ATOM 1434 N N . LYS A 1 180 ? -8.130 -28.103 8.850 1.00 50.97 180 LYS A N 1
ATOM 1435 C CA . LYS A 1 180 ? -6.882 -28.811 9.132 1.00 50.97 180 LYS A CA 1
ATOM 1436 C C . LYS A 1 180 ? -6.928 -30.097 8.304 1.00 50.97 180 LYS A C 1
ATOM 1438 O O . LYS A 1 180 ? -7.610 -31.047 8.672 1.00 50.97 180 LYS A O 1
ATOM 1443 N N . GLY A 1 181 ? -6.337 -30.061 7.112 1.00 48.66 181 GLY A N 1
ATOM 1444 C CA . GLY A 1 181 ? -6.317 -31.188 6.194 1.00 48.66 181 GLY A CA 1
ATOM 1445 C C . GLY A 1 181 ? -5.580 -32.344 6.851 1.00 48.66 181 GLY A C 1
ATOM 1446 O O . GLY A 1 181 ? -4.372 -32.259 7.020 1.00 48.66 181 GLY A O 1
ATOM 1447 N N . LEU A 1 182 ? -6.353 -33.345 7.276 1.00 47.06 182 LEU A N 1
ATOM 1448 C CA . LEU A 1 182 ? -6.011 -34.753 7.482 1.00 47.06 182 LEU A CA 1
ATOM 1449 C C . LEU A 1 182 ? -4.509 -35.048 7.647 1.00 47.06 182 LEU A C 1
ATOM 1451 O O . LEU A 1 182 ? -3.850 -35.524 6.728 1.00 47.06 182 LEU A O 1
ATOM 1455 N N . GLU A 1 183 ? -4.000 -34.863 8.865 1.00 48.84 183 GLU A N 1
ATOM 1456 C CA . GLU A 1 183 ? -2.937 -35.732 9.370 1.00 48.84 183 GLU A CA 1
ATOM 1457 C C . GLU A 1 183 ? -3.579 -37.087 9.695 1.00 48.84 183 GLU A C 1
ATOM 1459 O O . GLU A 1 183 ? -4.021 -37.328 10.815 1.00 48.84 183 GLU A O 1
ATOM 1464 N N . HIS A 1 184 ? -3.689 -37.961 8.698 1.00 42.62 184 HIS A N 1
ATOM 1465 C CA . HIS A 1 184 ? -3.902 -39.385 8.929 1.00 42.62 184 HIS A CA 1
ATOM 1466 C C . HIS A 1 184 ? -2.932 -40.180 8.060 1.00 42.62 184 HIS A C 1
ATOM 1468 O O . HIS A 1 184 ? -3.030 -40.189 6.839 1.00 42.62 184 HIS A O 1
ATOM 1474 N N . ALA A 1 185 ? -1.972 -40.775 8.768 1.00 39.75 185 ALA A N 1
ATOM 1475 C CA . ALA A 1 185 ? -1.240 -42.005 8.494 1.00 39.75 185 ALA A CA 1
ATOM 1476 C C . ALA A 1 185 ? -1.421 -42.665 7.116 1.00 39.75 185 ALA A C 1
ATOM 1478 O O . ALA A 1 185 ? -2.511 -43.132 6.780 1.00 39.75 185 ALA A O 1
ATOM 1479 N N . SER A 1 186 ? -0.300 -42.853 6.416 1.00 45.25 186 SER A N 1
ATOM 1480 C CA . SER A 1 186 ? 0.177 -44.146 5.890 1.00 45.25 186 SER A CA 1
ATOM 1481 C C . SER A 1 186 ? 1.665 -44.042 5.580 1.00 45.25 186 SER A C 1
ATOM 1483 O O . SER A 1 186 ? 2.053 -43.020 4.970 1.00 45.25 186 SER A O 1
#

Secondary structure (DSSP, 8-state):
-HHHHHHHHHHHHHHHHHHHHHS-STTHHHHHHHHHHHHHHHHHHHTTT-HHHHHHHHHHHHHHHHHHHHHHHHHHHHHS--S-GGG-TTSHHHHHHHHHHHHHHHHHHS-SHHHHHHHHHHHHHHHHHHHTSPPSS-S-TTT-HHHHHHHHHHHHHHHHH-TTSTTHHHHHHHHHHS--------